Protein AF-A0A350VVU1-F1 (afdb_monomer_lite)

Secondary structure (DSSP, 8-state):
-------THHHHHHHHHHHHHHHHHHTTTSTTHHHHHHHHHHHHHHTTTTSS-HHHHHHHHHHHHHHHHHHHHHHGGGPPP-S-SSS-HHHHHHHHHHHHHHHHHHHHHHHHHHHHHHHHHHTT--GGGT--HHHHHHHHHHHHHHHHHHHH--STHHHHHHHHHHHHHHHHHHHHHHHHHHHHHS--

pLDDT: mean 85.32, std 12.02, range [35.28, 96.88]

Sequence (188 aa):
MTDKYLHPDKNLAVKYVIAAFLLYILDYLIPMLGLISIILLFIGIRAFQNDENNHFKTAYKSLKKMTAAYAVLRLSVFVPETGMFAISTSTVVGLIAMGISTIYFIYMTHYFTEGVLLDAKKAKVNFTKLGLNTPWIFLGAMSMIHYICVVTFSKKLIPSITVMVTFIFCLYYSVKLYQAITRVYNKQ

Structure (mmCIF, N/CA/C/O backbone):
data_AF-A0A350VVU1-F1
#
_entry.id   AF-A0A350VVU1-F1
#
loop_
_atom_site.group_PDB
_atom_site.id
_atom_site.type_symbol
_atom_site.label_atom_id
_atom_site.label_alt_id
_atom_site.label_comp_id
_atom_site.label_asym_id
_atom_site.label_entity_id
_atom_site.label_seq_id
_atom_site.pdbx_PDB_ins_code
_atom_site.Cartn_x
_atom_site.Cartn_y
_atom_site.Cartn_z
_atom_site.occupancy
_atom_site.B_iso_or_eq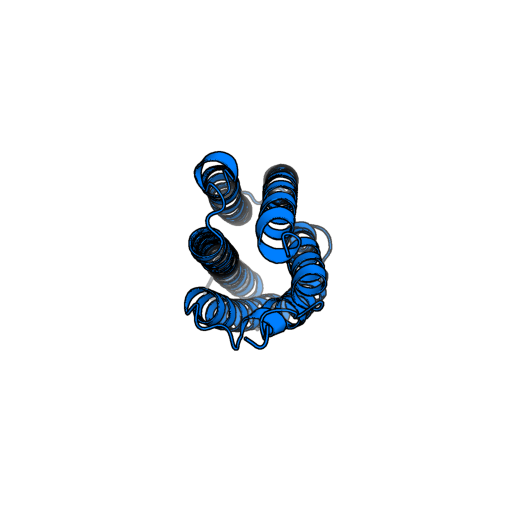uiv
_atom_site.auth_seq_id
_atom_site.auth_comp_id
_atom_site.auth_asym_id
_atom_site.auth_atom_id
_atom_site.pdbx_PDB_model_num
ATOM 1 N N . MET A 1 1 ? -32.635 -0.629 22.536 1.00 45.88 1 MET A N 1
ATOM 2 C CA . MET A 1 1 ? -31.604 -1.605 22.937 1.00 45.88 1 MET A CA 1
ATOM 3 C C . MET A 1 1 ? -31.719 -2.812 22.027 1.00 45.88 1 MET A C 1
ATOM 5 O O . MET A 1 1 ? -32.678 -3.549 22.162 1.00 45.88 1 MET A O 1
ATOM 9 N N . THR A 1 2 ? -30.785 -2.938 21.086 1.00 35.28 2 THR A N 1
ATOM 10 C CA . THR A 1 2 ? -30.350 -4.185 20.432 1.00 35.28 2 THR A CA 1
ATOM 11 C C . THR A 1 2 ? -29.039 -3.828 19.744 1.00 35.28 2 THR A C 1
ATOM 13 O O . THR A 1 2 ? -29.032 -3.113 18.740 1.00 35.28 2 THR A O 1
ATOM 16 N N . ASP A 1 3 ? -27.940 -4.242 20.362 1.00 40.47 3 ASP A N 1
ATOM 17 C CA . ASP A 1 3 ? -26.574 -4.107 19.875 1.00 40.47 3 ASP A CA 1
ATOM 18 C C . ASP A 1 3 ? -26.431 -4.716 18.478 1.00 40.47 3 ASP A C 1
ATOM 20 O O . ASP A 1 3 ? -26.502 -5.929 18.303 1.00 40.47 3 ASP A O 1
ATOM 24 N N . LYS A 1 4 ? -26.224 -3.870 17.463 1.00 39.03 4 LYS A N 1
ATOM 25 C CA . LYS A 1 4 ? -25.945 -4.304 16.082 1.00 39.03 4 LYS A CA 1
ATOM 26 C C . LYS A 1 4 ? -24.491 -4.064 15.663 1.00 39.03 4 LYS A C 1
ATOM 28 O O . LYS A 1 4 ? -24.177 -4.087 14.479 1.00 39.03 4 LYS A O 1
ATOM 33 N N . TYR A 1 5 ? -23.601 -3.833 16.630 1.00 45.00 5 TYR A N 1
ATOM 34 C CA . TYR A 1 5 ? -22.181 -3.551 16.386 1.00 45.00 5 TYR A CA 1
ATOM 35 C C . TYR A 1 5 ? -21.247 -4.740 16.658 1.00 45.00 5 TYR A C 1
ATOM 37 O O . TYR A 1 5 ? -20.040 -4.611 16.455 1.00 45.00 5 TYR A O 1
ATOM 45 N N . LEU A 1 6 ? -21.782 -5.915 17.015 1.00 43.38 6 LEU A N 1
ATOM 46 C CA . LEU A 1 6 ? -21.019 -7.162 16.986 1.00 43.38 6 LEU A CA 1
ATOM 47 C C . LEU A 1 6 ? -20.902 -7.670 15.542 1.00 43.38 6 LEU A C 1
ATOM 49 O O . LEU A 1 6 ? -21.706 -8.469 15.071 1.00 43.38 6 LEU A O 1
ATOM 53 N N . HIS A 1 7 ? -19.849 -7.253 14.846 1.00 50.88 7 HIS A N 1
ATOM 54 C CA . HIS A 1 7 ? -19.268 -8.095 13.807 1.00 50.88 7 HIS A CA 1
ATOM 55 C C . HIS A 1 7 ? -17.942 -8.648 14.342 1.00 50.88 7 HIS A C 1
ATOM 57 O O . HIS A 1 7 ? -16.922 -7.965 14.213 1.00 50.88 7 HIS A O 1
ATOM 63 N N . PRO A 1 8 ? -17.912 -9.877 14.908 1.00 50.75 8 PRO A N 1
ATOM 64 C CA . PRO A 1 8 ? -16.660 -10.585 15.228 1.00 50.75 8 PRO A CA 1
ATOM 65 C C . PRO A 1 8 ? -15.695 -10.670 14.025 1.00 50.75 8 PRO A C 1
ATOM 67 O O . PRO A 1 8 ? -14.490 -10.855 14.188 1.00 50.75 8 PRO A O 1
ATOM 70 N N . ASP A 1 9 ? -16.219 -10.433 12.822 1.00 67.12 9 ASP A N 1
ATOM 71 C CA . ASP A 1 9 ? -15.507 -10.332 11.554 1.00 67.12 9 ASP A CA 1
ATOM 72 C C . ASP A 1 9 ? -14.538 -9.132 11.465 1.00 67.12 9 ASP A C 1
ATOM 74 O O . ASP A 1 9 ? -13.499 -9.236 10.823 1.00 67.12 9 ASP A O 1
ATOM 78 N N . LYS A 1 10 ? -14.790 -7.996 12.144 1.00 76.50 10 LYS A N 1
ATOM 79 C CA . LYS A 1 10 ? -13.951 -6.782 11.997 1.00 76.50 10 LYS A CA 1
ATOM 80 C C . LYS A 1 10 ? -12.523 -6.962 12.533 1.00 76.50 10 LYS A C 1
ATOM 82 O O . LYS A 1 10 ? -11.579 -6.431 11.953 1.00 76.50 10 LYS A O 1
ATOM 87 N N . ASN A 1 11 ? -12.330 -7.722 13.613 1.00 78.69 11 ASN A N 1
ATOM 88 C CA . ASN A 1 11 ? -10.990 -7.997 14.151 1.00 78.69 11 ASN A CA 1
ATOM 89 C C . ASN A 1 11 ? -10.195 -8.917 13.205 1.00 78.69 11 ASN A C 1
ATOM 91 O O . ASN A 1 11 ? -9.039 -8.639 12.881 1.00 78.69 11 ASN A O 1
ATOM 95 N N . LEU A 1 12 ? -10.830 -9.977 12.696 1.00 83.12 12 LEU A N 1
ATOM 96 C CA . LEU A 1 12 ? -10.219 -10.872 11.711 1.00 83.12 12 LEU A CA 1
ATOM 97 C C . LEU A 1 12 ? -9.909 -10.139 10.396 1.00 83.12 12 LEU A C 1
ATOM 99 O O . LEU A 1 12 ? -8.796 -10.231 9.881 1.00 83.12 12 LEU A O 1
ATOM 103 N N . ALA A 1 13 ? -10.850 -9.330 9.917 1.00 85.62 13 ALA A N 1
ATOM 104 C CA . ALA A 1 13 ? -10.700 -8.475 8.750 1.00 85.62 13 ALA A CA 1
ATOM 105 C C . ALA A 1 13 ? -9.472 -7.562 8.837 1.00 85.62 13 ALA A C 1
ATOM 107 O O . ALA A 1 13 ? -8.726 -7.410 7.872 1.00 85.62 13 ALA A O 1
ATOM 108 N N . VAL A 1 14 ? -9.204 -7.000 10.012 1.00 85.50 14 VAL A N 1
ATOM 109 C CA . VAL A 1 14 ? -8.031 -6.149 10.231 1.00 85.50 14 VAL A CA 1
ATOM 110 C C . VAL A 1 14 ? -6.737 -6.938 10.183 1.00 85.50 14 VAL A C 1
ATOM 112 O O . VAL A 1 14 ? -5.751 -6.443 9.641 1.00 85.50 14 VAL A O 1
ATOM 115 N N . LYS A 1 15 ? -6.719 -8.163 10.714 1.00 89.06 15 LYS A N 1
ATOM 116 C CA . LYS A 1 15 ? -5.548 -9.038 10.584 1.00 89.06 15 LYS A CA 1
ATOM 117 C C . LYS A 1 15 ? -5.241 -9.308 9.112 1.00 89.06 15 LYS A C 1
ATOM 119 O O . LYS A 1 15 ? -4.072 -9.265 8.739 1.00 89.06 15 LYS A O 1
ATOM 124 N N . TYR A 1 16 ? -6.265 -9.490 8.273 1.00 91.38 16 TYR A N 1
ATOM 125 C CA . TYR A 1 16 ? -6.078 -9.593 6.823 1.00 91.38 16 TYR A CA 1
ATOM 126 C C . TYR A 1 16 ? -5.523 -8.306 6.212 1.00 91.38 16 TYR A C 1
ATOM 128 O O . TYR A 1 16 ? -4.568 -8.382 5.446 1.00 91.38 16 TYR A O 1
ATOM 136 N N . VAL A 1 17 ? -6.043 -7.132 6.589 1.00 90.81 17 VAL A N 1
ATOM 137 C CA . VAL A 1 17 ? -5.516 -5.841 6.108 1.00 90.81 17 VAL A CA 1
ATOM 138 C C . VAL A 1 17 ? -4.045 -5.651 6.499 1.00 90.81 17 VAL A C 1
ATOM 140 O O . VAL A 1 17 ? -3.227 -5.288 5.658 1.00 90.81 17 VAL A O 1
ATOM 143 N N . ILE A 1 18 ? -3.684 -5.951 7.749 1.00 91.44 18 ILE A N 1
ATOM 144 C CA . ILE A 1 18 ? -2.304 -5.856 8.243 1.00 91.44 18 ILE A CA 1
ATOM 145 C C . ILE A 1 18 ? -1.382 -6.816 7.493 1.00 91.44 18 ILE A C 1
ATOM 147 O O . ILE A 1 18 ? -0.340 -6.398 6.987 1.00 91.44 18 ILE A O 1
ATOM 151 N N . ALA A 1 19 ? -1.765 -8.093 7.399 1.00 93.25 19 ALA A N 1
ATOM 152 C CA . ALA A 1 19 ? -0.990 -9.086 6.663 1.00 93.25 19 ALA A CA 1
ATOM 153 C C . ALA A 1 19 ? -0.787 -8.639 5.212 1.00 93.25 19 ALA A C 1
ATOM 155 O O . ALA A 1 19 ? 0.312 -8.730 4.671 1.00 93.25 19 ALA A O 1
ATOM 156 N N . ALA A 1 20 ? -1.826 -8.076 4.603 1.00 93.94 20 ALA A N 1
ATOM 157 C CA . ALA A 1 20 ? -1.760 -7.604 3.242 1.00 93.94 20 ALA A CA 1
ATOM 158 C C . ALA A 1 20 ? -0.834 -6.400 3.047 1.00 93.94 20 ALA A C 1
ATOM 160 O O . ALA A 1 20 ? -0.114 -6.364 2.051 1.00 93.94 20 ALA A O 1
ATOM 161 N N . PHE A 1 21 ? -0.789 -5.437 3.971 1.00 93.25 21 PHE A N 1
ATOM 162 C CA . PHE A 1 21 ? 0.171 -4.331 3.882 1.00 93.25 21 PHE A CA 1
ATOM 163 C C . PHE A 1 21 ? 1.612 -4.837 3.881 1.00 93.25 21 PHE A C 1
ATOM 165 O O . PHE A 1 21 ? 2.410 -4.417 3.045 1.00 93.25 21 PHE A O 1
ATOM 172 N N . LEU A 1 22 ? 1.923 -5.800 4.750 1.00 93.25 22 LEU A N 1
ATOM 173 C CA . LEU A 1 22 ? 3.248 -6.415 4.800 1.00 93.25 22 LEU A CA 1
ATOM 174 C C . LEU A 1 22 ? 3.574 -7.157 3.501 1.00 93.25 22 LEU A C 1
ATOM 176 O O . LEU A 1 22 ? 4.648 -6.960 2.936 1.00 93.25 22 LEU A O 1
ATOM 180 N N . LEU A 1 23 ? 2.633 -7.957 2.997 1.00 94.56 23 LEU A N 1
ATOM 181 C CA . LEU A 1 23 ? 2.800 -8.693 1.743 1.00 94.56 23 LEU A CA 1
ATOM 182 C C . LEU A 1 23 ? 2.955 -7.769 0.531 1.00 94.56 23 LEU A C 1
ATOM 184 O O . LEU A 1 23 ? 3.714 -8.096 -0.374 1.00 94.56 23 LEU A O 1
ATOM 188 N N . TYR A 1 24 ? 2.292 -6.607 0.523 1.00 92.81 24 TYR A N 1
ATOM 189 C CA . TYR A 1 24 ? 2.444 -5.625 -0.551 1.00 92.81 24 TYR A CA 1
ATOM 190 C C . TYR A 1 24 ? 3.870 -5.071 -0.605 1.00 92.81 24 TYR A C 1
ATOM 192 O O . TYR A 1 24 ? 4.459 -5.003 -1.675 1.00 92.81 24 TYR A O 1
ATOM 200 N N . ILE A 1 25 ? 4.457 -4.720 0.544 1.00 90.69 25 ILE A N 1
ATOM 201 C CA . ILE A 1 25 ? 5.844 -4.234 0.583 1.00 90.69 25 ILE A CA 1
ATOM 202 C C . ILE A 1 25 ? 6.834 -5.347 0.216 1.00 90.69 25 ILE A C 1
ATOM 204 O O . ILE A 1 25 ? 7.821 -5.096 -0.473 1.00 90.69 25 ILE A O 1
ATOM 208 N N . LEU A 1 26 ? 6.570 -6.587 0.637 1.00 90.75 26 LEU A N 1
ATOM 209 C CA . LEU A 1 26 ? 7.409 -7.734 0.281 1.00 90.75 26 LEU A CA 1
ATOM 210 C C . LEU A 1 26 ? 7.310 -8.126 -1.199 1.00 90.75 26 LEU A C 1
ATOM 212 O O . LEU A 1 26 ? 8.219 -8.786 -1.698 1.00 90.75 26 LEU A O 1
ATOM 216 N N . ASP A 1 27 ? 6.272 -7.693 -1.918 1.00 90.62 27 ASP A N 1
ATOM 217 C CA . ASP A 1 27 ? 6.136 -7.919 -3.361 1.00 90.62 27 ASP A CA 1
ATOM 218 C C . ASP A 1 27 ? 7.275 -7.291 -4.179 1.00 90.62 27 ASP A C 1
ATOM 220 O O . ASP A 1 27 ? 7.602 -7.783 -5.261 1.00 90.62 27 ASP A O 1
ATOM 224 N N . TYR A 1 28 ? 7.932 -6.256 -3.639 1.00 85.19 28 TYR A N 1
ATOM 225 C CA . TYR A 1 28 ? 9.149 -5.688 -4.223 1.00 85.19 28 TYR A CA 1
ATOM 226 C C . TYR A 1 28 ? 10.338 -6.665 -4.211 1.00 85.19 28 TYR A C 1
ATOM 228 O O . TYR A 1 28 ? 11.266 -6.502 -5.001 1.00 85.19 28 TYR A O 1
ATOM 236 N N . LEU A 1 29 ? 10.326 -7.672 -3.329 1.00 83.94 29 LEU A N 1
ATOM 237 C CA . LEU A 1 29 ? 11.362 -8.708 -3.231 1.00 83.94 29 LEU A CA 1
ATOM 238 C C . LEU A 1 29 ? 10.911 -10.030 -3.852 1.00 83.94 29 LEU A C 1
ATOM 240 O O . LEU A 1 29 ? 11.687 -10.681 -4.548 1.00 83.94 29 LEU A O 1
ATOM 244 N N . ILE A 1 30 ? 9.669 -10.433 -3.577 1.00 87.56 30 ILE A N 1
ATOM 245 C CA . ILE A 1 30 ? 9.100 -11.715 -3.988 1.00 87.56 30 ILE A CA 1
ATOM 246 C C . ILE A 1 30 ? 7.862 -11.421 -4.842 1.00 87.56 30 ILE A C 1
ATOM 248 O O . ILE A 1 30 ? 6.789 -11.148 -4.296 1.00 87.56 30 ILE A O 1
ATOM 252 N N . PRO A 1 31 ? 7.990 -11.469 -6.180 1.00 80.06 31 PRO A N 1
ATOM 253 C CA . PRO A 1 31 ? 6.869 -11.242 -7.080 1.00 80.06 31 PRO A CA 1
ATOM 254 C C . PRO A 1 31 ? 5.682 -12.159 -6.762 1.00 80.06 31 PRO A C 1
ATOM 256 O O . PRO A 1 31 ? 5.877 -13.312 -6.391 1.00 80.06 31 PRO A O 1
ATOM 259 N N . MET A 1 32 ? 4.461 -11.658 -6.976 1.00 84.12 32 MET A N 1
ATOM 260 C CA . MET A 1 32 ? 3.162 -12.316 -6.723 1.00 84.12 32 MET A CA 1
ATOM 261 C C . MET A 1 32 ? 2.632 -12.201 -5.288 1.00 84.12 32 MET A C 1
ATOM 263 O O . MET A 1 32 ? 1.432 -12.406 -5.084 1.00 84.12 32 MET A O 1
ATOM 267 N N . LEU A 1 33 ? 3.442 -11.782 -4.307 1.00 91.38 33 LEU A N 1
ATOM 268 C CA . LEU A 1 33 ? 2.919 -11.472 -2.967 1.00 91.38 33 LEU A CA 1
ATOM 269 C C . LEU A 1 33 ? 1.920 -10.307 -2.988 1.00 91.38 33 LEU A C 1
ATOM 271 O O . LEU A 1 33 ? 0.999 -10.265 -2.173 1.00 91.38 33 LEU A O 1
ATOM 275 N N . GLY A 1 34 ? 2.035 -9.404 -3.959 1.00 89.81 34 GLY A N 1
ATOM 276 C CA . GLY A 1 34 ? 1.116 -8.289 -4.164 1.00 89.81 34 GLY A CA 1
ATOM 277 C C . GLY A 1 34 ? -0.275 -8.742 -4.613 1.00 89.81 34 GLY A C 1
ATOM 278 O O . GLY A 1 34 ? -1.267 -8.150 -4.200 1.00 89.81 34 GLY A O 1
ATOM 279 N N . LEU A 1 35 ? -0.380 -9.845 -5.363 1.00 92.44 35 LEU A N 1
ATOM 280 C CA . LEU A 1 35 ? -1.668 -10.466 -5.699 1.00 92.44 35 LEU A CA 1
ATOM 281 C C . LEU A 1 35 ? -2.357 -11.010 -4.442 1.00 92.44 35 LEU A C 1
ATOM 283 O O . LEU A 1 35 ? -3.532 -10.727 -4.209 1.00 92.44 35 LEU A O 1
ATOM 287 N N . ILE A 1 36 ? -1.608 -11.729 -3.600 1.00 94.38 36 ILE A N 1
ATOM 288 C CA . ILE A 1 36 ? -2.107 -12.240 -2.314 1.00 94.38 36 ILE A CA 1
ATOM 289 C C . ILE A 1 36 ? -2.520 -11.073 -1.410 1.00 94.38 36 ILE A C 1
ATOM 291 O O . ILE A 1 36 ? -3.598 -11.099 -0.818 1.00 94.38 36 ILE A O 1
ATOM 295 N N . SER A 1 37 ? -1.699 -10.022 -1.351 1.00 94.94 37 SER A N 1
ATOM 296 C CA . SER A 1 37 ? -2.009 -8.788 -0.632 1.00 94.94 37 SER A CA 1
ATOM 297 C C . SER A 1 37 ? -3.340 -8.188 -1.087 1.00 94.94 37 SER A C 1
ATOM 299 O O . SER A 1 37 ? -4.227 -7.980 -0.267 1.00 94.94 37 SER A O 1
ATOM 301 N N . ILE A 1 38 ? -3.530 -7.976 -2.391 1.00 95.31 38 ILE A N 1
ATOM 302 C CA . ILE A 1 38 ? -4.764 -7.401 -2.937 1.00 95.31 38 ILE A CA 1
ATOM 303 C C . ILE A 1 38 ? -5.991 -8.231 -2.538 1.00 95.31 38 ILE A C 1
ATOM 305 O O . ILE A 1 38 ? -6.989 -7.663 -2.090 1.00 95.31 38 ILE A O 1
ATOM 309 N N . ILE A 1 39 ? -5.915 -9.562 -2.642 1.00 94.19 39 ILE A N 1
ATOM 310 C CA . ILE A 1 39 ? -7.004 -10.466 -2.240 1.00 94.19 39 ILE A CA 1
ATOM 311 C C . ILE A 1 39 ? -7.332 -10.285 -0.754 1.00 94.19 39 ILE A C 1
ATOM 313 O O . ILE A 1 39 ? -8.494 -10.096 -0.390 1.00 94.19 39 ILE A O 1
ATOM 317 N N . LEU A 1 40 ? -6.315 -10.283 0.107 1.00 94.44 40 LEU A N 1
ATOM 318 C CA . LEU A 1 40 ? -6.491 -10.093 1.545 1.00 94.44 40 LEU A CA 1
ATOM 319 C C . LEU A 1 40 ? -7.043 -8.701 1.890 1.00 94.44 40 LEU A C 1
ATOM 321 O O . LEU A 1 40 ? -7.888 -8.595 2.778 1.00 94.44 40 LEU A O 1
ATOM 325 N N . LEU A 1 41 ? -6.644 -7.645 1.170 1.00 94.50 41 LEU A N 1
ATOM 326 C CA . LEU A 1 41 ? -7.215 -6.304 1.340 1.00 94.50 41 LEU A CA 1
ATOM 327 C C . LEU A 1 41 ? -8.696 -6.279 0.969 1.00 94.50 41 LEU A C 1
ATOM 329 O O . LEU A 1 41 ? -9.471 -5.639 1.676 1.00 94.50 41 LEU A O 1
ATOM 333 N N . PHE A 1 42 ? -9.104 -6.980 -0.094 1.00 93.38 42 PHE A N 1
ATOM 334 C CA . PHE A 1 42 ? -10.514 -7.080 -0.474 1.00 93.38 42 PHE A CA 1
ATOM 335 C C . PHE A 1 42 ? -11.339 -7.808 0.585 1.00 93.38 42 PHE A C 1
ATOM 337 O O . PHE A 1 42 ? -12.418 -7.335 0.938 1.00 93.38 42 PHE A O 1
ATOM 344 N N . ILE A 1 43 ? -10.826 -8.918 1.120 1.00 91.19 43 ILE A N 1
ATOM 345 C CA . ILE A 1 43 ? -11.486 -9.660 2.202 1.00 91.19 43 ILE A CA 1
ATOM 346 C C . ILE A 1 43 ? -11.597 -8.775 3.449 1.00 91.19 43 ILE A C 1
ATOM 348 O O . ILE A 1 43 ? -12.681 -8.628 4.009 1.00 91.19 43 ILE A O 1
ATOM 352 N N . GLY A 1 44 ? -10.500 -8.131 3.848 1.00 89.56 44 GLY A N 1
ATOM 353 C CA . GLY A 1 44 ? -10.454 -7.307 5.050 1.00 89.56 44 GLY A CA 1
ATOM 354 C C . GLY A 1 44 ? -11.334 -6.059 4.969 1.00 89.56 44 GLY A C 1
ATOM 355 O O . GLY A 1 44 ? -12.104 -5.768 5.879 1.00 89.56 44 GLY A O 1
ATOM 356 N N . ILE A 1 45 ? -11.301 -5.315 3.864 1.00 88.56 45 ILE A N 1
ATOM 357 C CA . ILE A 1 45 ? -12.088 -4.079 3.763 1.00 88.56 45 ILE A CA 1
ATOM 358 C C . ILE A 1 45 ? -13.595 -4.333 3.625 1.00 88.56 45 ILE A C 1
ATOM 360 O O . ILE A 1 45 ? -14.399 -3.465 3.964 1.00 88.56 45 ILE A O 1
ATOM 364 N N . ARG A 1 46 ? -13.997 -5.525 3.164 1.00 85.25 46 ARG A N 1
ATOM 365 C CA . ARG A 1 46 ? -15.408 -5.899 2.996 1.00 85.25 46 ARG A CA 1
ATOM 366 C C . ARG A 1 46 ? -16.188 -5.819 4.308 1.00 85.25 46 ARG A C 1
ATOM 368 O O . ARG A 1 46 ? -17.332 -5.370 4.295 1.00 85.25 46 ARG A O 1
ATOM 375 N N . ALA A 1 47 ? -15.552 -6.144 5.435 1.00 84.00 47 ALA A N 1
ATOM 376 C CA . ALA A 1 47 ? -16.146 -6.021 6.770 1.00 84.00 47 ALA A CA 1
ATOM 377 C C . ALA A 1 47 ? -16.485 -4.566 7.168 1.00 84.00 47 ALA A C 1
ATOM 379 O O . ALA A 1 47 ? -17.239 -4.338 8.113 1.00 84.00 47 ALA A O 1
ATOM 380 N N . PHE A 1 48 ? -15.952 -3.578 6.441 1.00 82.00 48 PHE A N 1
ATOM 381 C CA . PHE A 1 48 ? -16.163 -2.145 6.664 1.00 82.00 48 PHE A CA 1
ATOM 382 C C . PHE A 1 48 ? -16.982 -1.474 5.548 1.00 82.00 48 PHE A C 1
ATOM 384 O O . PHE A 1 48 ? -17.275 -0.283 5.616 1.00 82.00 48 PHE A O 1
ATOM 391 N N . GLN A 1 49 ? -17.366 -2.209 4.500 1.00 68.69 49 GLN A N 1
ATOM 392 C CA . GLN A 1 49 ? -17.988 -1.633 3.303 1.00 68.69 49 GLN A CA 1
ATOM 393 C C . GLN A 1 49 ? -19.395 -1.068 3.562 1.00 68.69 49 GLN A C 1
ATOM 395 O O . GLN A 1 49 ? -19.795 -0.086 2.931 1.00 68.69 49 GLN A O 1
ATOM 400 N N . ASN A 1 50 ? -20.119 -1.673 4.505 1.00 69.81 50 ASN A N 1
ATOM 401 C CA . ASN A 1 50 ? -21.464 -1.260 4.912 1.00 69.81 50 ASN A CA 1
ATOM 402 C C . ASN A 1 50 ? -21.455 -0.269 6.083 1.00 69.81 50 ASN A C 1
ATOM 404 O O . ASN A 1 50 ? -22.514 0.054 6.614 1.00 69.81 50 ASN A O 1
ATOM 408 N N . ASP A 1 51 ? -20.276 0.202 6.495 1.00 71.25 51 ASP A N 1
ATOM 409 C CA . ASP A 1 51 ? -20.168 1.197 7.551 1.00 71.25 51 ASP A CA 1
ATOM 410 C C . ASP A 1 51 ? -20.699 2.564 7.070 1.00 71.25 51 ASP A C 1
ATOM 412 O O . ASP A 1 51 ? -20.611 2.927 5.88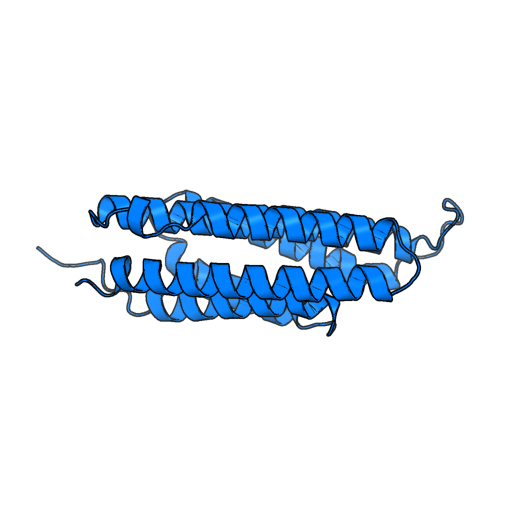6 1.00 71.25 51 ASP A O 1
ATOM 416 N N . GLU A 1 52 ? -21.246 3.350 7.996 1.00 73.38 52 GLU A N 1
ATOM 417 C CA . GLU A 1 52 ? -21.616 4.748 7.742 1.00 73.38 52 GLU A CA 1
ATOM 418 C C . GLU A 1 52 ? -20.380 5.596 7.426 1.00 73.38 52 GLU A C 1
ATOM 420 O O . GLU A 1 52 ? -20.463 6.644 6.781 1.00 73.38 52 GLU A O 1
ATOM 425 N N . ASN A 1 53 ? -19.212 5.137 7.873 1.00 83.06 53 ASN A N 1
ATOM 426 C CA . ASN A 1 53 ? -17.950 5.799 7.638 1.00 83.06 53 ASN A CA 1
ATOM 427 C C . ASN A 1 53 ? -17.521 5.725 6.160 1.00 83.06 53 ASN A C 1
ATOM 429 O O . ASN A 1 53 ? -16.981 4.732 5.665 1.00 83.06 53 ASN A O 1
ATOM 433 N N . ASN A 1 54 ? -17.708 6.839 5.449 1.00 88.06 54 ASN A N 1
ATOM 434 C CA . ASN A 1 54 ? -17.367 6.958 4.032 1.00 88.06 54 ASN A CA 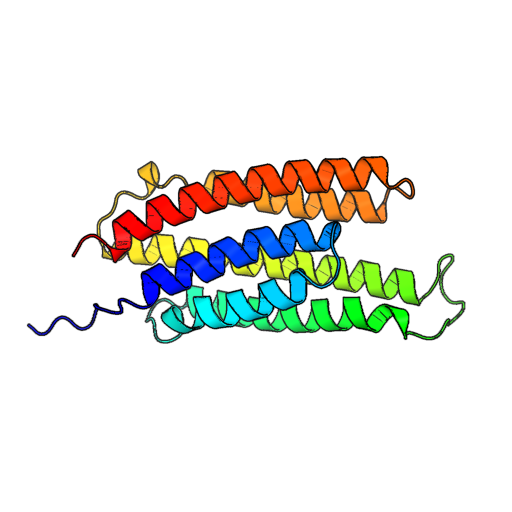1
ATOM 435 C C . ASN A 1 54 ? -15.866 6.784 3.729 1.00 88.06 54 ASN A C 1
ATOM 437 O O . ASN A 1 54 ? -15.522 6.520 2.576 1.00 88.06 54 ASN A O 1
ATOM 441 N N . HIS A 1 55 ? -14.973 6.867 4.722 1.00 91.38 55 HIS A N 1
ATOM 442 C CA . HIS A 1 55 ? -13.538 6.671 4.503 1.00 91.38 55 HIS A CA 1
ATOM 443 C C . HIS A 1 55 ? -13.219 5.233 4.090 1.00 91.38 55 HIS A C 1
ATOM 445 O O . HIS A 1 55 ? -12.439 5.035 3.161 1.00 91.38 55 HIS A O 1
ATOM 451 N N . PHE A 1 56 ? -13.900 4.226 4.648 1.00 90.56 56 PHE A N 1
ATOM 452 C CA . PHE A 1 56 ? -13.718 2.837 4.210 1.00 90.56 56 PHE A CA 1
ATOM 453 C C . PHE A 1 56 ? -14.205 2.609 2.775 1.00 90.56 56 PHE A C 1
ATOM 455 O O . PHE A 1 56 ? -13.567 1.892 2.003 1.00 90.56 56 PHE A O 1
ATOM 462 N N . LYS A 1 57 ? -15.278 3.292 2.358 1.00 91.00 57 LYS A N 1
ATOM 463 C CA . LYS A 1 57 ? -15.742 3.266 0.960 1.00 91.00 57 LYS A CA 1
ATOM 464 C C . LYS A 1 57 ? -14.714 3.898 0.022 1.00 91.00 57 LYS A C 1
ATOM 466 O O . LYS A 1 57 ? -14.494 3.395 -1.081 1.00 91.00 57 LYS A O 1
ATOM 471 N N . THR A 1 58 ? -14.064 4.979 0.446 1.00 93.12 58 THR A N 1
ATOM 472 C CA . THR A 1 58 ? -12.984 5.611 -0.323 1.00 93.12 58 THR A CA 1
ATOM 473 C C . THR A 1 58 ? -11.738 4.726 -0.373 1.00 93.12 58 THR A C 1
ATOM 475 O O . THR A 1 58 ? -11.189 4.535 -1.456 1.00 93.12 58 THR A O 1
ATOM 478 N N . ALA A 1 59 ? -11.354 4.086 0.735 1.00 93.31 59 ALA A N 1
ATOM 479 C CA . ALA A 1 59 ? -10.277 3.097 0.763 1.00 93.31 59 ALA A CA 1
ATOM 480 C C . ALA A 1 59 ? -10.554 1.925 -0.199 1.00 93.31 59 ALA A C 1
ATOM 482 O O . ALA A 1 59 ? -9.669 1.531 -0.957 1.00 93.31 59 ALA A O 1
ATOM 483 N N . TYR A 1 60 ? -11.799 1.439 -0.273 1.00 93.38 60 TYR A N 1
ATOM 484 C CA . TYR A 1 60 ? -12.204 0.405 -1.232 1.00 93.38 60 TYR A CA 1
ATOM 485 C C . TYR A 1 60 ? -12.097 0.876 -2.689 1.00 93.38 60 TYR A C 1
ATOM 487 O O . TYR A 1 60 ? -11.622 0.146 -3.561 1.00 93.38 60 TYR A O 1
ATOM 495 N N . LYS A 1 61 ? -12.502 2.120 -2.981 1.00 94.38 61 LYS A N 1
ATOM 496 C CA . LYS A 1 61 ? -12.316 2.712 -4.316 1.00 94.38 61 LYS A CA 1
ATOM 497 C C . LYS A 1 61 ? -10.833 2.789 -4.687 1.00 94.38 61 LYS A C 1
ATOM 499 O O . LYS A 1 61 ? -10.492 2.438 -5.815 1.00 94.38 61 LYS A O 1
ATOM 504 N N . SER A 1 62 ? -9.970 3.197 -3.757 1.00 95.56 62 SER A N 1
ATOM 505 C CA . SER A 1 62 ? -8.516 3.219 -3.956 1.00 95.56 62 SER A CA 1
ATOM 506 C C . SER A 1 62 ? -7.951 1.819 -4.189 1.00 95.56 62 SER A C 1
ATOM 508 O O . SER A 1 62 ? -7.185 1.640 -5.129 1.00 95.56 62 SER A O 1
ATOM 510 N N . LEU A 1 63 ? -8.401 0.809 -3.436 1.00 96.06 63 LEU A N 1
ATOM 511 C CA . LEU A 1 63 ? -7.998 -0.589 -3.623 1.00 96.06 63 LEU A CA 1
ATOM 512 C C . LEU A 1 63 ? -8.310 -1.108 -5.038 1.00 96.06 63 LEU A C 1
ATOM 514 O O . LEU A 1 63 ? -7.469 -1.757 -5.657 1.00 96.06 63 LEU A O 1
ATOM 518 N N . LYS A 1 64 ? -9.480 -0.779 -5.601 1.00 96.25 64 LYS A N 1
ATOM 519 C CA . LYS A 1 64 ? -9.813 -1.152 -6.990 1.00 96.25 64 LYS A CA 1
ATOM 520 C C . LYS A 1 64 ? -8.858 -0.525 -8.006 1.00 96.25 64 LYS A C 1
ATOM 522 O O . LYS A 1 64 ? -8.421 -1.195 -8.936 1.00 96.25 64 LYS A O 1
ATOM 527 N N . LYS A 1 65 ? -8.520 0.753 -7.821 1.00 96.75 65 LYS A N 1
ATOM 528 C CA . LYS A 1 65 ? -7.588 1.465 -8.705 1.00 96.75 65 LYS A CA 1
ATOM 529 C C . LYS A 1 65 ? -6.158 0.935 -8.566 1.00 96.75 65 LYS A C 1
ATOM 531 O O . LYS A 1 65 ? -5.492 0.735 -9.576 1.00 96.75 65 LYS A O 1
ATOM 536 N N . MET A 1 66 ? -5.735 0.626 -7.340 1.00 96.25 66 MET A N 1
ATOM 537 C CA . MET A 1 66 ? -4.476 -0.069 -7.058 1.00 96.25 66 MET A CA 1
ATOM 538 C C . MET A 1 66 ? -4.422 -1.422 -7.770 1.00 96.25 66 MET A C 1
ATOM 540 O O . MET A 1 66 ? -3.435 -1.727 -8.421 1.00 96.25 66 MET A O 1
ATOM 544 N N . THR A 1 67 ? -5.507 -2.202 -7.715 1.00 96.56 67 THR A N 1
ATOM 545 C CA . THR A 1 67 ? -5.603 -3.516 -8.372 1.00 96.56 67 THR A CA 1
ATOM 546 C C . THR A 1 67 ? -5.437 -3.406 -9.885 1.00 96.56 67 THR A C 1
ATOM 548 O O . THR A 1 67 ? -4.693 -4.181 -10.478 1.00 96.56 67 THR A O 1
ATOM 551 N N . ALA A 1 68 ? -6.088 -2.421 -10.511 1.00 96.88 68 ALA A N 1
ATOM 552 C CA . ALA A 1 68 ? -5.938 -2.174 -11.941 1.00 96.88 68 ALA A CA 1
ATOM 553 C C . ALA A 1 68 ? -4.491 -1.798 -12.302 1.00 96.88 68 ALA A C 1
ATOM 555 O O . ALA A 1 68 ? -3.918 -2.378 -13.220 1.00 96.88 68 ALA A O 1
ATOM 556 N N . ALA A 1 69 ? -3.875 -0.883 -11.548 1.00 96.44 69 ALA A N 1
ATOM 557 C CA . ALA A 1 69 ? -2.483 -0.491 -11.761 1.00 96.44 69 ALA A CA 1
ATOM 558 C C . ALA A 1 69 ? -1.514 -1.668 -11.567 1.00 96.44 69 ALA A C 1
ATOM 560 O O . ALA A 1 69 ? -0.617 -1.874 -12.379 1.00 96.44 69 ALA A O 1
ATOM 561 N N . TYR A 1 70 ? -1.738 -2.488 -10.541 1.00 95.44 70 TYR A N 1
ATOM 562 C CA . TYR A 1 70 ? -0.957 -3.692 -10.285 1.00 95.44 70 TYR A CA 1
ATOM 563 C C . TYR A 1 70 ? -1.090 -4.725 -11.411 1.00 95.44 70 TYR A C 1
ATOM 565 O O . TYR A 1 70 ? -0.101 -5.325 -11.825 1.00 95.44 70 TYR A O 1
ATOM 573 N N . ALA A 1 71 ? -2.295 -4.917 -11.951 1.00 95.50 71 ALA A N 1
ATOM 574 C CA . ALA A 1 71 ? -2.501 -5.793 -13.099 1.00 95.50 71 ALA A CA 1
ATOM 575 C C . ALA A 1 71 ? -1.715 -5.296 -14.323 1.00 95.50 71 ALA A C 1
ATOM 577 O O . ALA A 1 71 ? -1.023 -6.086 -14.959 1.00 95.50 71 ALA A O 1
ATOM 578 N N . VAL A 1 72 ? -1.743 -3.988 -14.604 1.00 96.06 72 VAL A N 1
ATOM 579 C CA . VAL A 1 72 ? -0.936 -3.387 -15.681 1.00 96.06 72 VAL A CA 1
ATOM 580 C C . VAL A 1 72 ? 0.559 -3.590 -15.431 1.00 96.06 72 VAL A C 1
ATOM 582 O O . VAL A 1 72 ? 1.271 -3.969 -16.354 1.00 96.06 72 VAL A O 1
ATOM 585 N N . LEU A 1 73 ? 1.033 -3.418 -14.193 1.00 94.31 73 LEU A N 1
ATOM 586 C CA . LEU A 1 73 ? 2.424 -3.693 -13.815 1.00 94.31 73 LEU A CA 1
ATOM 587 C C . LEU A 1 73 ? 2.816 -5.142 -14.134 1.00 94.31 73 LEU A C 1
ATOM 589 O O . LEU A 1 73 ? 3.885 -5.385 -14.681 1.00 94.31 73 LEU A O 1
ATOM 593 N N . ARG A 1 74 ? 1.958 -6.116 -13.815 1.00 92.88 74 ARG A N 1
ATOM 594 C CA . ARG A 1 74 ? 2.242 -7.534 -14.083 1.00 92.88 74 ARG A CA 1
ATOM 595 C C . ARG 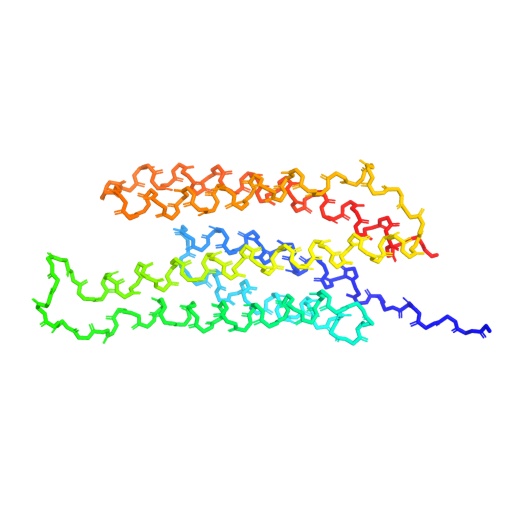A 1 74 ? 2.160 -7.893 -15.560 1.00 92.88 74 ARG A C 1
ATOM 597 O O . ARG A 1 74 ? 2.926 -8.735 -16.015 1.00 92.88 74 ARG A O 1
ATOM 604 N N . LEU A 1 75 ? 1.278 -7.239 -16.305 1.00 94.56 75 LEU A N 1
ATOM 605 C CA . LEU A 1 75 ? 1.124 -7.450 -17.741 1.00 94.56 75 LEU A CA 1
ATOM 606 C C . LEU A 1 75 ? 2.119 -6.639 -18.582 1.00 94.56 75 LEU A C 1
ATOM 608 O O . LEU A 1 75 ? 2.211 -6.873 -19.785 1.00 94.56 75 LEU A O 1
ATOM 612 N N . SER A 1 76 ? 2.896 -5.729 -17.979 1.00 94.06 76 SER A N 1
ATOM 613 C CA . SER A 1 76 ? 3.823 -4.860 -18.715 1.00 94.06 76 SER A CA 1
ATOM 614 C C . SER A 1 76 ? 4.902 -5.639 -19.470 1.00 94.06 76 SER A C 1
ATOM 616 O O . SER A 1 76 ? 5.407 -5.166 -20.483 1.00 94.06 76 SER A O 1
ATOM 618 N N . VAL A 1 77 ? 5.218 -6.856 -19.019 1.00 92.06 77 VAL A N 1
ATOM 619 C CA . VAL A 1 77 ? 6.169 -7.767 -19.676 1.00 92.06 77 VAL A CA 1
ATOM 620 C C . VAL A 1 77 ? 5.711 -8.223 -21.064 1.00 92.06 77 VAL A C 1
ATOM 622 O O . VAL A 1 77 ? 6.541 -8.635 -21.865 1.00 92.06 77 VAL A O 1
ATOM 625 N N . PHE A 1 78 ? 4.410 -8.141 -21.358 1.00 93.69 78 PHE A N 1
ATOM 626 C CA . PHE A 1 78 ? 3.834 -8.496 -22.658 1.00 93.69 78 PHE A CA 1
ATOM 627 C C . PHE A 1 78 ? 3.679 -7.291 -23.593 1.00 93.69 78 PHE A C 1
ATOM 629 O O . PHE A 1 78 ? 3.176 -7.439 -24.706 1.00 93.69 78 PHE A O 1
ATOM 636 N N . VAL A 1 79 ? 4.065 -6.090 -23.150 1.00 93.38 79 VAL A N 1
ATOM 637 C CA . VAL A 1 79 ? 3.967 -4.883 -23.974 1.00 93.38 79 VAL A CA 1
ATOM 638 C C . VAL A 1 79 ? 5.016 -4.956 -25.086 1.00 93.38 79 VAL A C 1
ATOM 640 O O . VAL A 1 79 ? 6.201 -5.102 -24.777 1.00 93.38 79 VAL A O 1
ATOM 643 N N . PRO A 1 80 ? 4.612 -4.846 -26.366 1.00 92.44 80 PRO A N 1
ATOM 644 C CA . PRO A 1 80 ? 5.545 -4.905 -27.479 1.00 92.44 80 PRO A CA 1
ATOM 645 C C . PRO A 1 80 ? 6.471 -3.690 -27.484 1.00 92.44 80 PRO A C 1
ATOM 647 O O . PRO A 1 80 ? 6.108 -2.592 -27.055 1.00 92.44 80 PRO A O 1
ATOM 650 N N . GLU A 1 81 ? 7.675 -3.888 -28.009 1.00 93.62 81 GLU A N 1
ATOM 651 C CA . GLU A 1 81 ? 8.645 -2.811 -28.131 1.00 93.62 81 GLU A CA 1
ATOM 652 C C . GLU A 1 81 ? 8.247 -1.837 -29.240 1.00 93.62 81 GLU A C 1
ATOM 654 O O . GLU A 1 81 ? 7.988 -2.224 -30.376 1.00 93.62 81 GLU A O 1
ATOM 659 N N . THR A 1 82 ? 8.197 -0.555 -28.887 1.00 89.25 82 THR A N 1
ATOM 660 C CA . THR A 1 82 ? 7.765 0.524 -29.787 1.00 89.25 82 THR A CA 1
ATOM 661 C C . THR A 1 82 ? 8.930 1.323 -30.366 1.00 89.25 82 THR A C 1
ATOM 663 O O . THR A 1 82 ? 8.737 2.086 -31.306 1.00 89.25 82 THR A O 1
ATOM 666 N N . GLY A 1 83 ? 10.130 1.198 -29.787 1.00 87.12 83 GLY A N 1
ATOM 667 C CA . GLY A 1 83 ? 11.298 2.009 -30.150 1.00 87.12 83 GLY A CA 1
ATOM 668 C C . GLY A 1 83 ? 11.204 3.490 -29.752 1.00 87.12 83 GLY A C 1
ATOM 669 O O . GLY A 1 83 ? 12.114 4.252 -30.057 1.00 87.12 83 GLY A O 1
ATOM 670 N N . MET A 1 84 ? 10.135 3.914 -29.061 1.00 87.88 84 MET A N 1
ATOM 671 C CA . MET A 1 84 ? 9.923 5.318 -28.667 1.00 87.88 84 MET A CA 1
ATOM 672 C C . MET A 1 84 ? 10.775 5.770 -27.472 1.00 87.88 84 MET A C 1
ATOM 674 O O . MET A 1 84 ? 10.896 6.967 -27.221 1.00 87.88 84 MET A O 1
ATOM 678 N N . PHE A 1 85 ? 11.334 4.833 -26.706 1.00 85.25 85 PHE A N 1
ATOM 679 C CA . PHE A 1 85 ? 12.054 5.109 -25.466 1.00 85.25 85 PHE A CA 1
ATOM 680 C C . PHE A 1 85 ? 13.489 4.579 -25.531 1.00 85.25 85 PHE A C 1
ATOM 682 O O . PHE A 1 85 ? 13.766 3.579 -26.188 1.00 85.25 85 PHE A O 1
ATOM 689 N N . ALA A 1 86 ? 14.399 5.230 -24.799 1.00 84.12 86 ALA A N 1
ATOM 690 C CA . ALA A 1 86 ? 15.797 4.798 -24.675 1.00 84.12 86 ALA A CA 1
ATOM 691 C C . ALA A 1 86 ? 15.968 3.491 -23.871 1.00 84.12 86 ALA A C 1
ATOM 693 O O . ALA A 1 86 ? 17.012 2.848 -23.936 1.00 84.12 86 ALA A O 1
ATOM 694 N N . ILE A 1 87 ? 14.947 3.110 -23.103 1.00 87.19 87 ILE A N 1
ATOM 695 C CA . ILE A 1 87 ? 14.833 1.822 -22.413 1.00 87.19 87 ILE A CA 1
ATOM 696 C C . ILE A 1 87 ? 13.615 1.074 -22.956 1.00 87.19 87 ILE A C 1
ATOM 698 O O . ILE A 1 87 ? 12.776 1.666 -23.632 1.00 87.19 87 ILE A O 1
ATOM 702 N N . SER A 1 88 ? 13.492 -0.214 -22.637 1.00 91.81 88 SER A N 1
ATOM 703 C CA . SER A 1 88 ? 12.399 -1.037 -23.156 1.00 91.81 88 SER A CA 1
ATOM 704 C C . SER A 1 88 ? 11.020 -0.465 -22.782 1.00 91.81 88 SER A C 1
ATOM 706 O O . SER A 1 88 ? 10.790 -0.006 -21.658 1.00 91.81 88 SER A O 1
ATOM 708 N N . THR A 1 89 ? 10.084 -0.503 -23.727 1.00 92.38 89 THR A N 1
ATOM 709 C CA . THR A 1 89 ? 8.699 -0.024 -23.573 1.00 92.38 89 THR A CA 1
ATOM 710 C C . THR A 1 89 ? 8.018 -0.757 -22.418 1.00 92.38 89 THR A C 1
ATOM 712 O O . THR A 1 89 ? 7.363 -0.142 -21.577 1.00 92.38 89 THR A O 1
ATOM 715 N N . SER A 1 90 ? 8.260 -2.065 -22.324 1.00 92.56 90 SER A N 1
ATOM 716 C CA . SER A 1 90 ? 7.840 -2.930 -21.216 1.00 92.56 90 SER A CA 1
ATOM 717 C C . SER A 1 90 ? 8.324 -2.438 -19.842 1.00 92.56 90 SER A C 1
ATOM 719 O O . SER A 1 90 ? 7.558 -2.455 -18.871 1.00 92.56 90 SER A O 1
ATOM 721 N N . THR A 1 91 ? 9.561 -1.931 -19.759 1.00 91.00 91 THR A N 1
ATOM 722 C CA . THR A 1 91 ? 10.127 -1.345 -18.533 1.00 91.00 91 THR A CA 1
ATOM 723 C C . THR A 1 91 ? 9.455 -0.019 -18.200 1.00 91.00 91 THR A C 1
ATOM 725 O O . THR A 1 91 ? 9.062 0.185 -17.054 1.00 91.00 91 THR A O 1
ATOM 728 N N . VAL A 1 92 ? 9.268 0.867 -19.184 1.00 91.38 92 VAL A N 1
ATOM 729 C CA . VAL A 1 92 ? 8.596 2.162 -18.971 1.00 91.38 92 VAL A CA 1
ATOM 730 C C . VAL A 1 92 ? 7.180 1.958 -18.435 1.00 91.38 92 VAL A C 1
ATOM 732 O O . VAL A 1 92 ? 6.823 2.530 -17.404 1.00 91.38 92 VAL A O 1
ATOM 735 N N . VAL A 1 93 ? 6.385 1.104 -19.089 1.00 93.69 93 VAL A N 1
ATOM 736 C CA . VAL A 1 93 ? 5.015 0.797 -18.650 1.00 93.69 93 VAL A CA 1
ATOM 737 C C . VAL A 1 93 ? 5.016 0.188 -17.249 1.00 93.69 93 VAL A C 1
ATOM 739 O O . VAL A 1 93 ? 4.206 0.590 -16.414 1.00 93.69 93 VAL A O 1
ATOM 742 N N . GLY A 1 94 ? 5.952 -0.724 -16.965 1.00 93.19 94 GLY A N 1
ATOM 743 C CA . GLY A 1 94 ? 6.117 -1.310 -15.636 1.00 93.19 94 GLY A CA 1
ATOM 744 C C . GLY A 1 94 ? 6.390 -0.254 -14.561 1.00 93.19 94 GLY A C 1
ATOM 745 O O . GLY A 1 94 ? 5.700 -0.215 -13.545 1.00 93.19 94 GLY A O 1
ATOM 746 N N . LEU A 1 95 ? 7.332 0.663 -14.795 1.00 91.94 95 LEU A N 1
ATOM 747 C CA . LEU A 1 95 ? 7.664 1.727 -13.842 1.00 91.94 95 LEU A CA 1
ATOM 748 C C . LEU A 1 95 ? 6.484 2.678 -13.599 1.00 91.94 95 LEU A C 1
ATOM 750 O O . LEU A 1 95 ? 6.177 2.983 -12.446 1.00 91.94 95 LEU A O 1
ATOM 754 N N . ILE A 1 96 ? 5.777 3.097 -14.653 1.00 93.38 96 ILE A N 1
ATOM 755 C CA . ILE A 1 96 ? 4.590 3.958 -14.519 1.00 93.38 96 ILE A CA 1
ATOM 756 C C . ILE A 1 96 ? 3.506 3.244 -13.702 1.00 93.38 96 ILE A C 1
ATOM 758 O O . ILE A 1 96 ? 2.959 3.814 -12.754 1.00 93.38 96 ILE A O 1
ATOM 762 N N . ALA A 1 97 ? 3.211 1.986 -14.033 1.00 94.94 97 ALA A N 1
ATOM 763 C CA . ALA A 1 97 ? 2.196 1.198 -13.345 1.00 94.94 97 ALA A CA 1
ATOM 764 C C . ALA A 1 97 ? 2.549 0.958 -11.868 1.00 94.94 97 ALA A C 1
ATOM 766 O O . ALA A 1 97 ? 1.680 1.082 -11.002 1.00 94.94 97 ALA A O 1
ATOM 767 N N . MET A 1 98 ? 3.825 0.704 -11.563 1.00 93.12 98 MET A N 1
ATOM 768 C CA . MET A 1 98 ? 4.337 0.627 -10.194 1.00 93.12 98 MET A CA 1
ATOM 769 C C . MET A 1 98 ? 4.117 1.942 -9.438 1.00 93.12 98 MET A C 1
ATOM 771 O O . MET A 1 98 ? 3.595 1.915 -8.327 1.00 93.12 98 MET A O 1
ATOM 775 N N . GLY A 1 99 ? 4.439 3.092 -10.040 1.00 92.56 99 GLY A N 1
ATOM 776 C CA . GLY A 1 99 ? 4.210 4.405 -9.429 1.00 92.56 99 GLY A CA 1
ATOM 777 C C . GLY A 1 99 ? 2.734 4.660 -9.113 1.00 92.56 99 GLY A C 1
ATOM 778 O O . GLY A 1 99 ? 2.389 5.039 -7.992 1.00 92.56 99 GLY A O 1
ATOM 779 N N . ILE A 1 100 ? 1.841 4.373 -10.066 1.00 94.94 100 ILE A N 1
ATOM 780 C CA . ILE A 1 100 ? 0.388 4.497 -9.873 1.00 94.94 100 ILE A CA 1
ATOM 781 C C . ILE A 1 100 ? -0.100 3.547 -8.767 1.00 94.94 100 ILE A C 1
ATOM 783 O O . ILE A 1 100 ? -0.894 3.952 -7.914 1.00 94.94 100 ILE A O 1
ATOM 787 N N . SER A 1 101 ? 0.383 2.301 -8.749 1.00 94.19 101 SER A N 1
ATOM 788 C CA . SER A 1 101 ? 0.046 1.323 -7.708 1.00 94.19 101 SER A CA 1
ATOM 789 C C . SER A 1 101 ? 0.480 1.816 -6.325 1.00 94.19 101 SER A C 1
ATOM 791 O O . SER A 1 101 ? -0.319 1.800 -5.391 1.00 94.19 101 SER A O 1
ATOM 793 N N . THR A 1 102 ? 1.698 2.352 -6.198 1.00 92.06 102 THR A N 1
ATOM 794 C CA . THR A 1 102 ? 2.217 2.936 -4.952 1.00 92.06 102 THR A CA 1
ATOM 795 C C . THR A 1 102 ? 1.369 4.109 -4.462 1.00 92.06 102 THR A C 1
ATOM 797 O O . THR A 1 102 ? 1.028 4.159 -3.280 1.00 92.06 102 THR A O 1
ATOM 800 N N . ILE A 1 103 ? 0.951 5.020 -5.347 1.00 94.25 103 ILE A N 1
ATOM 801 C CA . ILE A 1 103 ? 0.064 6.138 -4.979 1.00 94.25 103 ILE A CA 1
ATOM 802 C C . ILE A 1 103 ? -1.259 5.614 -4.409 1.00 94.25 103 ILE A C 1
ATOM 804 O O . ILE A 1 103 ? -1.700 6.051 -3.342 1.00 94.25 103 ILE A O 1
ATOM 808 N N . TYR A 1 104 ? -1.892 4.650 -5.083 1.00 95.12 104 TYR A N 1
ATOM 809 C CA . TYR A 1 104 ? -3.162 4.108 -4.604 1.00 95.12 104 TYR A CA 1
ATOM 810 C C . TYR A 1 104 ? -3.022 3.242 -3.352 1.00 95.12 104 TYR A C 1
ATOM 812 O O . TYR A 1 104 ? -3.954 3.227 -2.548 1.00 95.12 104 TYR A O 1
ATOM 820 N N . PHE A 1 105 ? -1.876 2.598 -3.131 1.00 93.19 105 PHE A N 1
ATOM 821 C CA . PHE A 1 105 ? -1.557 1.943 -1.862 1.00 93.19 105 PHE A CA 1
ATOM 822 C C . PHE A 1 105 ? -1.493 2.955 -0.706 1.00 93.19 105 PHE A C 1
ATOM 824 O O . PHE A 1 105 ? -2.111 2.750 0.343 1.00 93.19 105 PHE A O 1
ATOM 831 N N . ILE A 1 106 ? -0.828 4.098 -0.911 1.00 93.25 106 ILE A N 1
ATOM 832 C CA . ILE A 1 106 ? -0.771 5.186 0.078 1.00 93.25 106 ILE A CA 1
ATOM 833 C C . ILE A 1 106 ? -2.174 5.738 0.358 1.00 93.25 106 ILE A C 1
ATOM 835 O O . ILE A 1 106 ? -2.550 5.921 1.514 1.00 93.25 106 ILE A O 1
ATOM 839 N N . TYR A 1 107 ? -2.993 5.956 -0.673 1.00 93.25 107 TYR A N 1
ATOM 840 C CA . TYR A 1 107 ? -4.376 6.404 -0.479 1.00 93.25 107 TYR A CA 1
ATOM 841 C C . TYR A 1 107 ? -5.235 5.368 0.239 1.00 93.25 107 TYR A C 1
ATOM 843 O O . TYR A 1 107 ? -6.031 5.723 1.104 1.00 93.25 107 TYR A O 1
ATOM 851 N N . MET A 1 108 ? -5.093 4.089 -0.102 1.00 92.75 108 MET A N 1
ATOM 852 C CA . MET A 1 108 ? -5.832 3.013 0.549 1.00 92.75 108 MET A CA 1
ATOM 853 C C . MET A 1 108 ? -5.506 2.969 2.048 1.00 92.75 108 MET A C 1
ATOM 855 O O . MET A 1 108 ? -6.418 3.053 2.871 1.00 92.75 108 MET A O 1
ATOM 859 N N . THR A 1 109 ? -4.218 2.932 2.403 1.00 92.00 109 THR A N 1
ATOM 860 C CA . THR A 1 109 ? -3.756 2.932 3.803 1.00 92.00 109 THR A CA 1
ATOM 861 C C . THR A 1 109 ? -4.178 4.202 4.547 1.00 92.00 109 THR A C 1
ATOM 863 O O . THR A 1 109 ? -4.614 4.117 5.695 1.00 92.00 109 THR A O 1
ATOM 866 N N . HIS A 1 110 ? -4.133 5.369 3.895 1.00 91.50 110 HIS A N 1
ATOM 867 C CA . HIS A 1 110 ? -4.588 6.640 4.464 1.00 91.50 110 HIS A CA 1
ATOM 868 C C . HIS A 1 110 ? -6.068 6.598 4.841 1.00 91.50 110 HIS A C 1
ATOM 870 O O . HIS A 1 110 ? -6.418 6.747 6.009 1.00 91.50 110 HIS A O 1
ATOM 876 N N . TYR A 1 111 ? -6.941 6.340 3.864 1.00 91.88 111 TYR A N 1
ATOM 877 C CA . TYR A 1 111 ? -8.382 6.338 4.093 1.00 91.88 111 TYR A CA 1
ATOM 878 C C . TYR A 1 111 ? -8.811 5.221 5.045 1.00 91.88 111 TYR A C 1
ATOM 880 O O . TYR A 1 111 ? -9.753 5.401 5.813 1.00 91.88 111 TYR A O 1
ATOM 888 N N . PHE A 1 112 ? -8.112 4.084 5.051 1.00 90.88 112 PHE A N 1
ATOM 889 C CA . PHE A 1 112 ? -8.350 3.048 6.048 1.00 90.88 112 PHE A CA 1
ATOM 890 C C . PHE A 1 112 ? -7.992 3.533 7.462 1.00 90.88 112 PHE A C 1
ATOM 892 O O . PHE A 1 112 ? -8.778 3.352 8.391 1.00 90.88 112 PHE A O 1
ATOM 899 N N . THR A 1 113 ? -6.845 4.203 7.621 1.00 89.62 113 THR A N 1
ATOM 900 C CA . THR A 1 113 ? -6.407 4.780 8.905 1.00 89.62 113 THR A CA 1
ATOM 901 C C . THR A 1 113 ? -7.388 5.830 9.412 1.00 89.62 113 THR A C 1
ATOM 903 O O . THR A 1 113 ? -7.832 5.742 10.553 1.00 89.62 113 THR A O 1
ATOM 906 N N . GLU A 1 114 ? -7.772 6.784 8.563 1.00 89.00 114 GLU A N 1
ATOM 907 C CA . GLU A 1 114 ? -8.763 7.812 8.899 1.00 89.00 114 GLU A CA 1
ATOM 908 C C . GLU A 1 114 ? -10.119 7.192 9.253 1.00 89.00 114 GLU A C 1
ATOM 910 O O . GLU A 1 114 ? -10.772 7.617 10.204 1.00 89.00 114 GLU A O 1
ATOM 915 N N . GLY A 1 115 ? -10.512 6.121 8.556 1.00 88.94 115 GLY A N 1
ATOM 916 C CA . GLY A 1 115 ? -11.693 5.338 8.903 1.00 88.94 115 GLY A CA 1
ATOM 917 C C . GLY A 1 115 ? -11.634 4.821 10.343 1.00 88.94 115 GLY A C 1
ATOM 918 O O . GLY A 1 115 ? -12.533 5.082 11.142 1.00 88.94 115 GLY A O 1
ATOM 919 N N . VAL A 1 116 ? -10.531 4.169 10.712 1.00 86.69 116 VAL A N 1
ATOM 920 C CA . VAL A 1 116 ? -10.309 3.659 12.074 1.00 86.69 116 VAL A CA 1
ATOM 921 C C . VAL A 1 116 ? -10.285 4.785 13.110 1.00 86.69 116 VAL A C 1
ATOM 923 O O . VAL A 1 116 ? -10.846 4.621 14.193 1.00 86.69 116 VAL A O 1
ATOM 926 N N . LEU A 1 117 ? -9.666 5.927 12.800 1.00 85.56 117 LEU A N 1
ATOM 927 C CA . LEU A 1 117 ? -9.637 7.090 13.691 1.00 85.56 117 LEU A CA 1
ATOM 928 C C . LEU A 1 117 ? -11.045 7.660 13.917 1.00 85.56 117 LEU A C 1
ATOM 930 O O . LEU A 1 117 ? -11.414 7.981 15.042 1.00 85.56 117 LEU A O 1
ATOM 934 N N . LEU A 1 118 ? -11.881 7.743 12.888 1.00 86.12 118 LEU A N 1
ATOM 935 C CA . LEU A 1 118 ? -13.257 8.210 13.058 1.00 86.12 118 LEU A CA 1
ATOM 936 C C . LEU A 1 118 ? -14.110 7.243 13.884 1.00 86.12 118 LEU A C 1
ATOM 938 O O . LEU A 1 118 ? -14.865 7.689 14.751 1.00 86.12 118 LEU A O 1
ATOM 942 N N . ASP A 1 119 ? -13.962 5.936 13.678 1.00 84.81 119 ASP A N 1
ATOM 943 C CA . ASP A 1 119 ? -14.695 4.924 14.448 1.00 84.81 119 ASP A CA 1
ATOM 944 C C . ASP A 1 119 ? -14.271 4.926 15.917 1.00 84.81 119 ASP A C 1
ATOM 946 O O . ASP A 1 119 ? -15.102 4.931 16.826 1.00 84.81 119 ASP A O 1
ATOM 950 N N . ALA A 1 120 ? -12.971 5.050 16.167 1.00 81.62 120 ALA A N 1
ATOM 951 C CA . ALA A 1 120 ? -12.451 5.286 17.500 1.00 81.62 120 ALA A CA 1
ATOM 952 C C . ALA A 1 120 ? -13.076 6.542 18.139 1.00 81.62 120 ALA A C 1
ATOM 954 O O . ALA A 1 120 ? -13.305 6.552 19.354 1.00 81.62 120 ALA A O 1
ATOM 955 N N . LYS A 1 121 ? -13.343 7.611 17.359 1.00 82.75 121 LYS A N 1
ATOM 956 C CA . LYS A 1 121 ? -13.884 8.892 17.875 1.00 82.75 121 LYS A CA 1
ATOM 957 C C . LYS A 1 121 ? -15.309 8.719 18.335 1.00 82.75 121 LYS A C 1
ATOM 959 O O . LYS A 1 121 ? -15.656 9.180 19.423 1.00 82.75 121 LYS A O 1
ATOM 964 N N . LYS A 1 122 ? -16.093 7.978 17.555 1.00 82.75 122 LYS A N 1
ATOM 965 C CA . LYS A 1 122 ? -17.430 7.530 17.951 1.00 82.75 122 LYS A CA 1
ATOM 966 C C . LYS A 1 122 ? -17.372 6.683 19.231 1.00 82.75 122 LYS A C 1
ATOM 968 O O . LYS A 1 122 ? -18.172 6.900 20.134 1.00 82.75 122 LYS A O 1
ATOM 973 N N . ALA A 1 123 ? -16.371 5.810 19.360 1.00 80.06 123 ALA A N 1
ATOM 974 C CA . ALA A 1 123 ? -16.150 4.966 20.538 1.00 80.06 123 ALA A CA 1
ATOM 975 C C . ALA A 1 123 ? -15.501 5.684 21.748 1.00 80.06 123 ALA A C 1
ATOM 977 O O . ALA A 1 123 ? -15.163 5.032 22.736 1.00 80.06 123 ALA A O 1
ATOM 978 N N . LYS A 1 124 ? -15.304 7.013 21.702 1.00 81.75 124 LYS A N 1
ATOM 979 C CA . LYS A 1 124 ? -14.669 7.821 22.769 1.00 81.75 124 LYS A CA 1
ATOM 980 C C . LYS A 1 124 ? -13.275 7.318 23.197 1.00 81.75 124 LYS A C 1
ATOM 982 O O . LYS A 1 124 ? -12.838 7.543 24.327 1.00 81.75 124 LYS A O 1
ATOM 987 N N . VAL A 1 125 ? -12.543 6.660 22.296 1.00 79.62 125 VAL A N 1
ATOM 988 C CA . VAL A 1 125 ? -11.149 6.247 22.523 1.00 79.62 125 VAL A CA 1
ATOM 989 C C . VAL A 1 125 ? -10.226 7.436 22.243 1.00 79.62 125 VAL A C 1
ATOM 991 O O . VAL A 1 125 ? -10.401 8.145 21.262 1.00 79.62 125 VAL A O 1
ATOM 994 N N . ASN A 1 126 ? -9.229 7.687 23.094 1.00 70.00 126 ASN A N 1
ATOM 995 C CA . ASN A 1 126 ? -8.336 8.840 22.930 1.00 70.00 126 ASN A CA 1
ATOM 996 C C . ASN A 1 126 ? -7.387 8.677 21.714 1.00 70.00 126 ASN A C 1
ATOM 998 O O . ASN A 1 126 ? -6.436 7.895 21.781 1.00 70.00 126 ASN A O 1
ATOM 1002 N N . PHE A 1 127 ? -7.621 9.458 20.645 1.00 62.81 127 PHE A N 1
ATOM 1003 C CA . PHE A 1 127 ? -6.836 9.518 19.389 1.00 62.81 127 PHE A CA 1
ATOM 1004 C C . PHE A 1 127 ? -5.362 9.789 19.584 1.00 62.81 127 PHE A C 1
ATOM 1006 O O . PHE A 1 127 ? -4.515 9.155 18.956 1.00 62.81 127 PHE A O 1
ATOM 1013 N N . THR A 1 128 ? -5.052 10.740 20.456 1.00 63.06 128 THR A N 1
ATOM 1014 C CA . THR A 1 128 ? -3.693 11.230 20.667 1.00 63.06 128 THR A CA 1
ATOM 1015 C C . THR A 1 128 ? -2.811 10.121 21.236 1.00 63.06 128 THR A C 1
ATOM 1017 O O . THR A 1 128 ? -1.622 10.059 20.944 1.00 63.06 128 THR A O 1
ATOM 1020 N N . LYS A 1 129 ? -3.410 9.170 21.970 1.00 62.97 129 LYS A N 1
ATOM 1021 C CA . LYS A 1 129 ? -2.737 7.951 22.446 1.00 62.97 129 LYS A CA 1
ATOM 1022 C C . LYS A 1 129 ? -2.634 6.836 21.397 1.00 62.97 129 LYS A C 1
ATOM 1024 O O . LYS A 1 129 ? -1.875 5.893 21.618 1.00 62.97 129 LYS A O 1
ATOM 1029 N N . LEU A 1 130 ? -3.399 6.891 20.303 1.00 65.88 130 LEU A N 1
ATOM 1030 C CA . LEU A 1 130 ? -3.331 5.902 19.219 1.00 65.88 130 LEU A CA 1
ATOM 1031 C C . LEU A 1 130 ? -2.137 6.157 18.294 1.00 65.88 130 LEU A C 1
ATOM 1033 O O . LEU A 1 130 ? -1.524 5.200 17.829 1.00 65.88 130 LEU A O 1
ATOM 1037 N N . GLY A 1 131 ? -1.771 7.427 18.082 1.00 72.75 131 GLY A N 1
ATOM 1038 C CA . GLY A 1 131 ? -0.515 7.807 17.427 1.00 72.75 131 GLY A CA 1
ATOM 1039 C C . GLY A 1 131 ? -0.331 7.224 16.021 1.00 72.75 131 GLY A C 1
ATOM 1040 O O . GLY A 1 131 ? 0.790 6.876 15.667 1.00 72.75 131 GLY A O 1
ATOM 1041 N N . LEU A 1 132 ? -1.413 7.070 15.245 1.00 78.88 132 LEU A N 1
ATOM 1042 C CA . LEU A 1 132 ? -1.400 6.422 13.923 1.00 78.88 132 LEU A CA 1
ATOM 1043 C C . LEU A 1 132 ? -0.918 7.327 12.778 1.00 78.88 132 LEU A C 1
ATOM 1045 O O . LEU A 1 132 ? -0.406 6.819 11.784 1.00 78.88 132 LEU A O 1
ATOM 1049 N N . ASN A 1 133 ? -1.029 8.650 12.919 1.00 79.81 133 ASN A N 1
ATOM 1050 C CA . ASN A 1 133 ? -0.696 9.584 11.836 1.00 79.81 133 ASN A CA 1
ATOM 1051 C C . ASN A 1 133 ? 0.802 9.594 11.528 1.00 79.81 133 ASN A C 1
ATOM 1053 O O . ASN A 1 133 ? 1.204 9.465 10.378 1.00 79.81 133 ASN A O 1
ATOM 1057 N N . THR A 1 134 ? 1.638 9.693 12.560 1.00 80.94 134 THR A N 1
ATOM 1058 C CA . THR A 1 134 ? 3.099 9.695 12.430 1.00 80.94 134 THR A CA 1
ATOM 1059 C C . THR A 1 134 ? 3.647 8.448 11.715 1.00 80.94 134 THR A C 1
ATOM 1061 O O . THR A 1 134 ? 4.339 8.614 10.712 1.00 80.94 134 THR A O 1
ATOM 1064 N N . PRO A 1 135 ? 3.344 7.203 12.143 1.00 82.62 135 PRO A N 1
ATOM 1065 C CA . PRO A 1 135 ? 3.823 6.009 11.448 1.00 82.62 135 PRO A CA 1
ATOM 1066 C C . PRO A 1 135 ? 3.283 5.882 10.021 1.00 82.62 135 PRO A C 1
ATOM 1068 O O . PRO A 1 135 ? 4.008 5.405 9.153 1.00 82.62 135 PRO A O 1
ATOM 1071 N N . TRP A 1 136 ? 2.051 6.332 9.758 1.00 86.56 136 TRP A N 1
ATOM 1072 C CA . TRP A 1 136 ? 1.508 6.347 8.400 1.00 86.56 136 TRP A CA 1
ATOM 1073 C C . TRP A 1 136 ? 2.268 7.321 7.484 1.00 86.56 136 TRP A C 1
ATOM 1075 O O . TRP A 1 136 ? 2.634 6.936 6.375 1.00 86.56 136 TRP A O 1
ATOM 1085 N N . ILE A 1 137 ? 2.572 8.543 7.947 1.00 87.25 137 ILE A N 1
ATOM 1086 C CA . ILE A 1 137 ? 3.352 9.526 7.171 1.00 87.25 137 ILE A CA 1
ATOM 1087 C C . ILE A 1 137 ? 4.719 8.942 6.796 1.00 87.25 137 ILE A C 1
ATOM 1089 O O . ILE A 1 137 ? 5.120 9.021 5.636 1.00 87.25 137 ILE A O 1
ATOM 1093 N N . PHE A 1 138 ? 5.413 8.312 7.751 1.00 87.56 138 PHE A N 1
ATOM 1094 C CA . PHE A 1 138 ? 6.704 7.676 7.480 1.00 87.56 138 PHE A CA 1
ATOM 1095 C C . PHE A 1 138 ? 6.591 6.530 6.470 1.00 87.56 138 PHE A C 1
ATOM 1097 O O . PHE A 1 138 ? 7.403 6.454 5.550 1.00 87.56 138 PHE A O 1
ATOM 1104 N N . LEU A 1 139 ? 5.567 5.677 6.584 1.00 88.81 139 LEU A N 1
ATOM 1105 C CA . LEU A 1 139 ? 5.314 4.609 5.613 1.00 88.81 139 LEU A CA 1
ATOM 1106 C C . LEU A 1 139 ? 5.058 5.166 4.204 1.00 88.81 139 LEU A C 1
ATOM 1108 O O . LEU A 1 139 ? 5.633 4.671 3.232 1.00 88.81 139 LEU A O 1
ATOM 1112 N N . GLY A 1 140 ? 4.217 6.197 4.087 1.00 88.31 140 GLY A N 1
ATOM 1113 C CA . GLY A 1 140 ? 3.899 6.833 2.809 1.00 88.31 140 GLY A CA 1
ATOM 1114 C C . GLY A 1 140 ? 5.123 7.481 2.163 1.00 88.31 140 GLY A C 1
ATOM 1115 O O . GLY A 1 140 ? 5.408 7.230 0.992 1.00 88.31 140 GLY A O 1
ATOM 1116 N N . ALA A 1 141 ? 5.894 8.243 2.943 1.00 90.94 141 ALA A N 1
ATOM 1117 C CA . ALA A 1 141 ? 7.130 8.868 2.481 1.00 90.94 141 ALA A CA 1
ATOM 1118 C C . ALA A 1 141 ? 8.153 7.823 2.016 1.00 90.94 141 ALA A C 1
ATOM 1120 O O . ALA A 1 141 ? 8.694 7.939 0.919 1.00 90.94 141 ALA A O 1
ATOM 1121 N N . MET A 1 142 ? 8.369 6.764 2.801 1.00 90.56 142 MET A N 1
ATOM 1122 C CA . MET A 1 142 ? 9.320 5.710 2.445 1.00 90.56 142 MET A CA 1
ATOM 1123 C C . MET A 1 142 ? 8.891 4.909 1.217 1.00 90.56 142 MET A C 1
ATOM 1125 O O . MET A 1 142 ? 9.735 4.598 0.380 1.00 90.56 142 MET A O 1
ATOM 1129 N N . SER A 1 143 ? 7.591 4.650 1.049 1.00 87.69 143 SER A N 1
ATOM 1130 C CA . SER A 1 143 ? 7.060 3.992 -0.154 1.00 87.69 143 SER A CA 1
ATOM 1131 C C . SER A 1 143 ? 7.332 4.819 -1.417 1.00 87.69 143 SER A C 1
ATOM 1133 O O . SER A 1 143 ? 7.691 4.267 -2.458 1.00 87.69 143 SER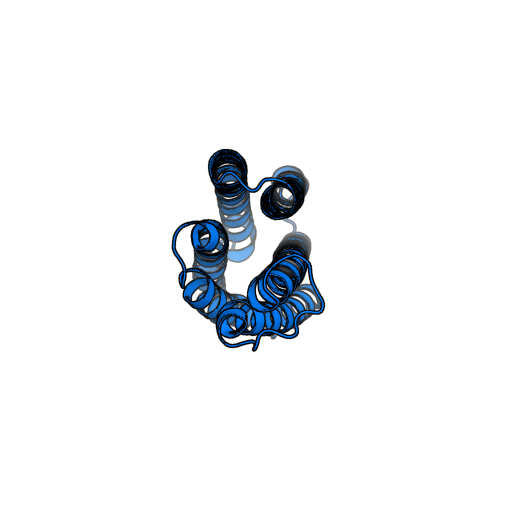 A O 1
ATOM 1135 N N . MET A 1 144 ? 7.224 6.149 -1.322 1.00 90.31 144 MET A N 1
ATOM 1136 C CA . MET A 1 144 ? 7.550 7.054 -2.427 1.00 90.31 144 MET A CA 1
ATOM 1137 C C . MET A 1 144 ? 9.062 7.158 -2.671 1.00 90.31 144 MET A C 1
ATOM 1139 O O . MET A 1 144 ? 9.503 7.132 -3.818 1.00 90.31 144 MET A O 1
ATOM 1143 N N . ILE A 1 145 ? 9.870 7.221 -1.609 1.00 90.88 145 ILE A N 1
ATOM 1144 C CA . ILE A 1 145 ? 11.338 7.204 -1.708 1.00 90.88 145 ILE A CA 1
ATOM 1145 C C . ILE A 1 145 ? 11.807 5.918 -2.392 1.00 90.88 145 ILE A C 1
ATOM 1147 O O . ILE A 1 145 ? 12.647 5.979 -3.286 1.00 90.88 145 ILE A O 1
ATOM 1151 N N . HIS A 1 146 ? 11.235 4.767 -2.028 1.00 89.38 146 HIS A N 1
ATOM 1152 C CA . HIS A 1 146 ? 11.539 3.499 -2.682 1.00 89.38 146 HIS A CA 1
ATOM 1153 C C . HIS A 1 146 ? 11.272 3.569 -4.190 1.00 89.38 146 HIS A C 1
ATOM 1155 O O . HIS A 1 146 ? 12.163 3.255 -4.979 1.00 89.38 146 HIS A O 1
ATOM 1161 N N . TYR A 1 147 ? 10.095 4.058 -4.593 1.00 88.31 147 TYR A N 1
ATOM 1162 C CA . TYR A 1 147 ? 9.762 4.257 -6.004 1.00 88.31 147 TYR A CA 1
ATOM 1163 C C . TYR A 1 147 ? 10.796 5.139 -6.727 1.00 88.31 147 TYR A C 1
ATOM 1165 O O . TYR A 1 147 ? 11.323 4.744 -7.768 1.00 88.31 147 TYR A O 1
ATOM 1173 N N . ILE A 1 148 ? 11.152 6.293 -6.151 1.00 88.44 148 ILE A N 1
ATOM 1174 C CA . ILE A 1 148 ? 12.161 7.200 -6.722 1.00 88.44 148 ILE A CA 1
ATOM 1175 C C . ILE A 1 148 ? 13.516 6.497 -6.856 1.00 88.44 148 ILE A C 1
ATOM 1177 O O . ILE A 1 148 ? 14.198 6.663 -7.869 1.00 88.44 148 ILE A O 1
ATOM 1181 N N . CYS A 1 149 ? 13.901 5.682 -5.872 1.00 88.88 149 CYS A N 1
ATOM 1182 C CA . CYS A 1 149 ? 15.141 4.921 -5.928 1.00 88.88 149 CYS A CA 1
ATOM 1183 C C . CYS A 1 149 ? 15.135 3.875 -7.047 1.00 88.88 149 CYS A C 1
ATOM 1185 O O . CYS A 1 149 ? 16.157 3.718 -7.707 1.00 88.88 149 CYS A O 1
ATOM 1187 N N . VAL A 1 150 ? 14.013 3.188 -7.282 1.00 86.50 150 VAL A N 1
ATOM 1188 C CA . VAL A 1 150 ? 13.887 2.220 -8.385 1.00 86.50 150 VAL A CA 1
ATOM 1189 C C . VAL A 1 150 ? 14.005 2.913 -9.743 1.00 86.50 150 VAL A C 1
ATOM 1191 O O . VAL A 1 150 ? 14.667 2.394 -10.635 1.00 86.50 150 VAL A O 1
ATOM 1194 N N . VAL A 1 151 ? 13.398 4.092 -9.896 1.00 85.62 151 VAL A N 1
ATOM 1195 C CA . VAL A 1 151 ? 13.450 4.854 -11.154 1.00 85.62 151 VAL A CA 1
ATOM 1196 C C . VAL A 1 151 ? 14.841 5.447 -11.402 1.00 85.62 151 VAL A C 1
ATOM 1198 O O . VAL A 1 151 ? 15.310 5.466 -12.535 1.00 85.62 151 VAL A O 1
ATOM 1201 N N . THR A 1 152 ? 15.508 5.927 -10.351 1.00 85.12 152 THR A N 1
ATOM 1202 C CA . THR A 1 152 ? 16.777 6.664 -10.470 1.00 85.12 152 THR A CA 1
ATOM 1203 C C . THR A 1 152 ? 18.000 5.748 -10.522 1.00 85.12 152 THR A C 1
ATOM 1205 O O . THR A 1 152 ? 18.960 6.037 -11.236 1.00 85.12 152 THR A O 1
ATOM 1208 N N . PHE A 1 153 ? 18.011 4.654 -9.755 1.00 83.69 153 PHE A N 1
ATOM 1209 C CA . PHE A 1 153 ? 19.202 3.821 -9.581 1.00 83.69 153 PHE A CA 1
ATOM 1210 C C . PHE A 1 153 ? 19.061 2.477 -10.294 1.00 83.69 153 PHE A C 1
ATOM 1212 O O . PHE A 1 153 ? 18.298 1.606 -9.890 1.00 83.69 153 PHE A O 1
ATOM 1219 N N . SER A 1 154 ? 19.904 2.263 -11.303 1.00 67.31 154 SER A N 1
ATOM 1220 C CA . SER A 1 154 ? 19.989 1.007 -12.060 1.00 67.31 154 SER A CA 1
ATOM 1221 C C . SER A 1 154 ? 20.623 -0.152 -11.272 1.00 67.31 154 SER A C 1
ATOM 1223 O O . SER A 1 154 ? 20.427 -1.321 -11.609 1.00 67.31 154 SER A O 1
ATOM 1225 N N . LYS A 1 155 ? 21.367 0.134 -10.191 1.00 73.69 155 LYS A N 1
ATOM 1226 C CA . LYS A 1 155 ? 21.952 -0.889 -9.307 1.00 73.69 155 LYS A CA 1
ATOM 1227 C C . LYS A 1 155 ? 20.951 -1.317 -8.233 1.00 73.69 155 LYS A C 1
ATOM 1229 O O . LYS A 1 155 ? 20.540 -0.502 -7.414 1.00 73.69 155 LYS A O 1
ATOM 1234 N N . LYS A 1 156 ? 20.671 -2.624 -8.153 1.00 74.44 156 LYS A N 1
ATOM 1235 C CA . LYS A 1 156 ? 19.679 -3.225 -7.235 1.00 74.44 156 LYS A CA 1
ATOM 1236 C C . LYS A 1 156 ? 19.917 -2.972 -5.738 1.00 74.44 156 LYS A C 1
ATOM 1238 O O . LYS A 1 156 ? 18.980 -3.114 -4.958 1.00 74.44 156 LYS A O 1
ATOM 1243 N N . LEU A 1 157 ? 21.128 -2.593 -5.320 1.00 79.94 157 LEU A N 1
ATOM 1244 C CA . LEU A 1 157 ? 21.474 -2.414 -3.903 1.00 79.94 157 LEU A CA 1
ATOM 1245 C C . LEU A 1 157 ? 20.653 -1.304 -3.225 1.00 79.94 157 LEU A C 1
ATOM 1247 O O . LEU A 1 157 ? 20.044 -1.546 -2.187 1.00 79.94 157 LEU A O 1
ATOM 1251 N N . ILE A 1 158 ? 20.607 -0.105 -3.816 1.00 82.69 158 ILE A N 1
ATOM 1252 C CA . ILE A 1 158 ? 19.930 1.056 -3.212 1.00 82.69 158 ILE A CA 1
ATOM 1253 C C . ILE A 1 158 ? 18.409 0.823 -3.113 1.00 82.69 158 ILE A C 1
ATOM 1255 O O . ILE A 1 158 ? 17.861 0.987 -2.020 1.00 82.69 158 ILE A O 1
ATOM 1259 N N . PRO A 1 159 ? 17.713 0.364 -4.175 1.00 83.69 159 PRO A N 1
ATOM 1260 C CA . PRO A 1 159 ? 16.313 -0.037 -4.067 1.00 83.69 159 PRO A CA 1
ATOM 1261 C C . PRO A 1 159 ? 16.060 -1.130 -3.021 1.00 83.69 159 PRO A C 1
ATOM 1263 O O . PRO A 1 159 ? 15.076 -1.053 -2.297 1.00 83.69 159 PRO A O 1
ATOM 1266 N N . SER A 1 160 ? 16.951 -2.116 -2.876 1.00 84.00 160 SER A N 1
ATOM 1267 C CA . SER A 1 160 ? 16.767 -3.190 -1.884 1.00 84.00 160 SER A CA 1
ATOM 1268 C C . SER A 1 160 ? 16.819 -2.671 -0.441 1.00 84.00 160 SER A C 1
ATOM 1270 O O . SER A 1 160 ? 16.005 -3.074 0.391 1.00 84.00 160 SER A O 1
ATOM 1272 N N . ILE A 1 161 ? 17.724 -1.729 -0.144 1.00 87.56 161 ILE A N 1
ATOM 1273 C CA . ILE A 1 161 ? 17.803 -1.080 1.176 1.00 87.56 161 ILE A CA 1
ATOM 1274 C C . ILE A 1 161 ? 16.508 -0.316 1.469 1.00 87.56 161 ILE A C 1
ATOM 1276 O O . ILE A 1 161 ? 15.961 -0.421 2.568 1.00 87.56 161 ILE A O 1
ATOM 1280 N N . THR A 1 162 ? 15.978 0.421 0.489 1.00 90.06 162 THR A N 1
ATOM 1281 C CA . THR A 1 162 ? 14.734 1.173 0.694 1.00 90.06 162 THR A CA 1
ATOM 1282 C C . THR A 1 162 ? 13.526 0.263 0.899 1.00 90.06 162 THR A C 1
ATOM 1284 O O . THR A 1 162 ? 12.668 0.616 1.709 1.00 90.06 162 THR A O 1
ATOM 1287 N N . VAL A 1 163 ? 13.476 -0.929 0.286 1.00 88.31 163 VAL A N 1
ATOM 1288 C CA . VAL A 1 163 ? 12.446 -1.933 0.617 1.00 88.31 163 VAL A CA 1
ATOM 1289 C C . VAL A 1 163 ? 12.537 -2.348 2.083 1.00 88.31 163 VAL A C 1
ATOM 1291 O O . VAL A 1 163 ? 11.520 -2.331 2.774 1.00 88.31 163 VAL A O 1
ATOM 1294 N N . MET A 1 164 ? 13.734 -2.674 2.587 1.00 89.06 164 MET A N 1
ATOM 1295 C CA . MET A 1 164 ? 13.901 -3.094 3.986 1.00 89.06 164 MET A CA 1
ATOM 1296 C C . MET A 1 164 ? 13.450 -2.011 4.968 1.00 89.06 164 MET A C 1
ATOM 1298 O O . MET A 1 164 ? 12.708 -2.293 5.908 1.00 89.06 164 MET A O 1
ATOM 1302 N N . VAL A 1 165 ? 13.841 -0.758 4.727 1.00 90.62 165 VAL A N 1
ATOM 1303 C CA . VAL A 1 165 ? 13.426 0.373 5.570 1.00 90.62 165 VAL A CA 1
ATOM 1304 C C . VAL A 1 165 ? 11.909 0.575 5.498 1.00 90.62 165 VAL A C 1
ATOM 1306 O O . VAL A 1 165 ? 11.256 0.717 6.532 1.00 90.62 165 VAL A O 1
ATOM 1309 N N . THR A 1 166 ? 11.322 0.518 4.299 1.00 90.69 166 THR A N 1
ATOM 1310 C CA . THR A 1 166 ? 9.864 0.627 4.113 1.00 90.69 166 THR A CA 1
ATOM 1311 C C . THR A 1 166 ? 9.126 -0.489 4.852 1.00 90.69 166 THR A C 1
ATOM 1313 O O . THR A 1 166 ? 8.109 -0.236 5.498 1.00 90.69 166 THR A O 1
ATOM 1316 N N . PHE A 1 167 ? 9.660 -1.711 4.832 1.00 90.69 167 PHE A N 1
ATOM 1317 C CA . PHE A 1 167 ? 9.097 -2.852 5.545 1.00 90.69 167 PHE A CA 1
ATOM 1318 C C . PHE A 1 167 ? 9.111 -2.654 7.067 1.00 90.69 167 PHE A C 1
ATOM 1320 O O . PHE A 1 167 ? 8.101 -2.912 7.721 1.00 90.69 167 PHE A O 1
ATOM 1327 N N . ILE A 1 168 ? 10.198 -2.117 7.633 1.00 91.12 168 ILE A N 1
ATOM 1328 C CA . ILE A 1 168 ? 10.287 -1.792 9.068 1.00 91.12 168 ILE A CA 1
ATOM 1329 C C . ILE A 1 168 ? 9.216 -0.767 9.466 1.00 91.12 168 ILE A C 1
ATOM 1331 O O . ILE A 1 168 ? 8.508 -0.960 10.458 1.00 91.12 168 ILE A O 1
ATOM 1335 N N . PHE A 1 169 ? 9.039 0.299 8.680 1.00 90.81 169 PHE A N 1
ATOM 1336 C CA . PHE A 1 169 ? 7.981 1.279 8.945 1.00 90.81 169 PHE A CA 1
ATOM 1337 C C . PHE A 1 169 ? 6.582 0.689 8.767 1.00 90.81 169 PHE A C 1
ATOM 1339 O O . PHE A 1 169 ? 5.689 0.996 9.556 1.00 90.81 169 PHE A O 1
ATOM 1346 N N . CYS A 1 170 ? 6.392 -0.201 7.791 1.00 91.69 170 CYS A N 1
ATOM 1347 C CA . CYS A 1 170 ? 5.132 -0.909 7.591 1.00 91.69 170 CYS A CA 1
ATOM 1348 C C . CYS A 1 170 ? 4.794 -1.812 8.783 1.00 91.69 170 CYS A C 1
ATOM 1350 O O . CYS A 1 170 ? 3.645 -1.829 9.227 1.00 91.69 170 CYS A O 1
ATOM 1352 N N . LEU A 1 171 ? 5.781 -2.516 9.348 1.00 90.81 171 LEU A N 1
ATOM 1353 C CA . LEU A 1 171 ? 5.626 -3.293 10.580 1.00 90.81 171 LEU A CA 1
ATOM 1354 C C . LEU A 1 171 ? 5.244 -2.395 11.755 1.00 90.81 171 LEU A C 1
ATOM 1356 O O . LEU A 1 171 ? 4.262 -2.671 12.444 1.00 90.81 171 LEU A O 1
ATOM 1360 N N . TYR A 1 172 ? 5.976 -1.299 11.961 1.00 90.56 172 TYR A N 1
ATOM 1361 C CA . TYR A 1 172 ? 5.694 -0.361 13.044 1.00 90.56 172 TYR A CA 1
ATOM 1362 C C . TYR A 1 172 ? 4.275 0.219 12.944 1.00 90.56 172 TYR A C 1
ATOM 1364 O O . TYR A 1 172 ? 3.517 0.193 13.918 1.00 90.56 172 TYR A O 1
ATOM 1372 N N . TYR A 1 173 ? 3.883 0.672 11.751 1.00 90.75 173 TYR A N 1
ATOM 1373 C CA . TYR A 1 173 ? 2.529 1.135 11.462 1.00 90.75 173 TYR A CA 1
ATOM 1374 C C . TYR A 1 173 ? 1.482 0.042 11.719 1.00 90.75 173 TYR A C 1
ATOM 1376 O O . TYR A 1 173 ? 0.496 0.290 12.411 1.00 90.75 173 TYR A O 1
ATOM 1384 N N . SER A 1 174 ? 1.723 -1.181 11.247 1.00 90.81 174 SER A N 1
ATOM 1385 C CA . SER A 1 174 ? 0.807 -2.315 11.413 1.00 90.81 174 SER A CA 1
ATOM 1386 C C . SER A 1 174 ? 0.578 -2.684 12.879 1.00 90.81 174 SER A C 1
ATOM 1388 O O . SER A 1 174 ? -0.556 -2.939 13.285 1.00 90.81 174 SER A O 1
ATOM 1390 N N . VAL A 1 175 ? 1.629 -2.660 13.705 1.00 89.19 175 VAL A N 1
ATOM 1391 C CA . VAL A 1 175 ? 1.522 -2.899 15.154 1.00 89.19 175 VAL A CA 1
ATOM 1392 C C . VAL A 1 175 ? 0.674 -1.816 15.819 1.00 89.19 175 VAL A C 1
ATOM 1394 O O . VAL A 1 175 ? -0.207 -2.128 16.623 1.00 89.19 175 VAL A O 1
ATOM 1397 N N . LYS A 1 176 ? 0.894 -0.542 15.472 1.00 88.38 176 LYS A N 1
ATOM 1398 C CA . LYS A 1 176 ? 0.080 0.567 15.990 1.00 88.38 176 LYS A CA 1
ATOM 1399 C C . LYS A 1 176 ? -1.377 0.445 15.556 1.00 88.38 176 LYS A C 1
ATOM 1401 O O . LYS A 1 176 ? -2.272 0.627 16.381 1.00 88.38 176 LYS A O 1
ATOM 1406 N N . LEU A 1 177 ? -1.618 0.077 14.299 1.00 88.06 177 LEU A N 1
ATOM 1407 C CA . LEU A 1 177 ? -2.953 -0.143 13.749 1.00 88.06 177 LEU A CA 1
ATOM 1408 C C . LEU A 1 177 ? -3.679 -1.271 14.492 1.00 88.06 177 LEU A C 1
ATOM 1410 O O . LEU A 1 177 ? -4.817 -1.089 14.923 1.00 88.06 177 LEU A O 1
ATOM 1414 N N . TYR A 1 178 ? -2.999 -2.390 14.750 1.00 87.69 178 TYR A N 1
ATOM 1415 C CA . TYR A 1 178 ? -3.538 -3.491 15.550 1.00 87.69 178 TYR A CA 1
ATOM 1416 C C . TYR A 1 178 ? -3.904 -3.058 16.979 1.00 87.69 178 TYR A C 1
ATOM 1418 O O . TYR A 1 178 ? -5.002 -3.338 17.468 1.00 87.69 178 TYR A O 1
ATOM 1426 N N . GLN A 1 179 ? -3.011 -2.328 17.655 1.00 85.25 179 GLN A N 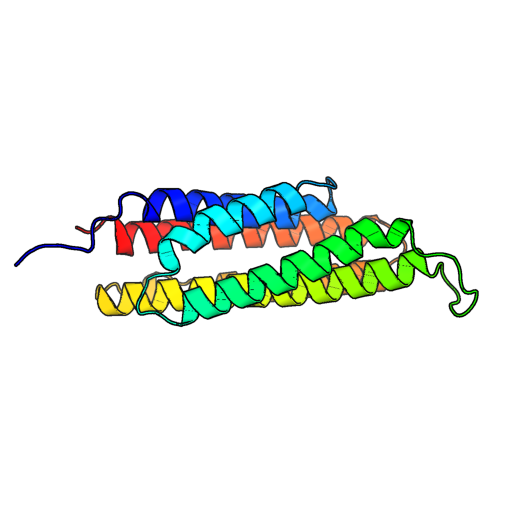1
ATOM 1427 C CA . GLN A 1 179 ? -3.258 -1.802 19.003 1.00 85.25 179 GLN A CA 1
ATOM 1428 C C . GLN A 1 179 ? -4.442 -0.830 19.040 1.00 85.25 179 GLN A C 1
ATOM 1430 O O . GLN A 1 179 ? -5.203 -0.813 20.007 1.00 85.25 179 GLN A O 1
ATOM 1435 N N . ALA A 1 180 ? -4.604 -0.011 18.002 1.00 81.88 180 ALA A N 1
ATOM 1436 C CA . ALA A 1 180 ? -5.730 0.899 17.904 1.00 81.88 180 ALA A CA 1
ATOM 1437 C C . ALA A 1 180 ? -7.041 0.137 17.747 1.00 81.88 180 ALA A C 1
ATOM 1439 O O . ALA A 1 180 ? -7.964 0.326 18.528 1.00 81.88 180 ALA A O 1
ATOM 1440 N N . ILE A 1 181 ? -7.095 -0.785 16.796 1.00 81.44 181 ILE A N 1
ATOM 1441 C CA . ILE A 1 181 ? -8.313 -1.514 16.444 1.00 81.44 181 ILE A CA 1
ATOM 1442 C C . ILE A 1 181 ? -8.772 -2.405 17.595 1.00 81.44 181 ILE A C 1
ATOM 1444 O O . ILE A 1 181 ? -9.954 -2.412 17.920 1.00 81.44 181 ILE A O 1
ATOM 1448 N N . THR A 1 182 ? -7.855 -3.085 18.282 1.00 79.06 182 THR A N 1
ATOM 1449 C CA . THR A 1 182 ? -8.207 -3.862 19.482 1.00 79.06 182 THR A CA 1
ATOM 1450 C C . THR A 1 182 ? -8.844 -2.987 20.566 1.00 79.06 182 THR A C 1
ATOM 1452 O O . THR A 1 182 ? -9.801 -3.405 21.206 1.00 79.06 182 THR A O 1
ATOM 1455 N N . ARG A 1 183 ? -8.401 -1.736 20.740 1.00 78.81 183 ARG A N 1
ATOM 1456 C CA . ARG A 1 183 ? -9.022 -0.798 21.694 1.00 78.81 183 ARG A CA 1
ATOM 1457 C C . ARG A 1 183 ? -10.380 -0.261 21.243 1.00 78.81 183 ARG A C 1
ATOM 1459 O O . ARG A 1 183 ? -11.152 0.148 22.104 1.00 78.81 183 ARG A O 1
ATOM 1466 N N . VAL A 1 184 ? -10.638 -0.220 19.937 1.00 79.62 184 VAL A N 1
ATOM 1467 C CA . VAL A 1 184 ? -11.876 0.318 19.344 1.00 79.62 184 VAL A CA 1
ATOM 1468 C C . VAL A 1 184 ? -12.962 -0.741 19.265 1.00 79.62 184 VAL A C 1
ATOM 1470 O O . VAL A 1 184 ? -14.098 -0.467 19.626 1.00 79.62 184 VAL A O 1
ATOM 1473 N N . TYR A 1 185 ? -12.608 -1.942 18.810 1.00 75.50 185 TYR A N 1
ATOM 1474 C CA . TYR A 1 185 ? -13.578 -2.978 18.462 1.00 75.50 185 TYR A CA 1
ATOM 1475 C C . TYR A 1 185 ? -13.605 -4.160 19.437 1.00 75.50 185 TYR A C 1
ATOM 1477 O O . TYR A 1 185 ? -14.556 -4.928 19.380 1.00 75.50 185 TYR A O 1
ATOM 1485 N N . ASN A 1 186 ? -12.624 -4.310 20.342 1.00 70.00 186 ASN A N 1
ATOM 1486 C CA . ASN A 1 186 ? -12.697 -5.321 21.415 1.00 70.00 186 ASN A CA 1
ATOM 1487 C C . ASN A 1 186 ? -13.123 -4.733 22.773 1.00 70.00 186 ASN A C 1
ATOM 1489 O O . ASN A 1 186 ? -13.218 -5.476 23.743 1.00 70.00 186 ASN A O 1
ATOM 1493 N N . LYS A 1 187 ? -13.349 -3.415 22.879 1.00 54.00 187 LYS A N 1
ATOM 1494 C CA . LYS A 1 187 ? -14.011 -2.811 24.045 1.00 54.00 187 LYS A CA 1
ATOM 1495 C C . LYS A 1 187 ? -15.525 -2.817 23.822 1.00 54.00 187 LYS A C 1
ATOM 1497 O O . LYS A 1 187 ? -16.101 -1.773 23.521 1.00 54.00 187 LYS A O 1
ATOM 1502 N N . GLN A 1 188 ? -16.135 -3.989 23.935 1.00 46.53 188 GLN A N 1
ATOM 1503 C CA . GLN A 1 188 ? -17.566 -4.150 24.192 1.00 46.53 188 GLN A CA 1
ATOM 1504 C C . GLN A 1 188 ? -17.715 -5.192 25.288 1.00 46.53 188 GLN A C 1
ATOM 1506 O O . GLN A 1 188 ? -17.213 -6.317 25.076 1.00 46.53 188 GLN A O 1
#

Radius of gyration: 17.89 Å; chains: 1; bounding box: 54×24×54 Å

Foldseek 3Di:
DDDPQPPPQQLVLLVLQLCLLLLCLCCLVPPPSNVSSLVSPVSSLVVVCPPPQCLSVQLVVLSVQLVVLVVQLVCLVVDDADVPDPDGSSVVSNLVSLLSNLVSSLSNLVSVLVSLLVLCVVVVHDPVVLPLPVLSVQLSVLSVVLSVCVVPDPDVPSSVVSSVSSSVSSVVNSVSSSVSCCVRRVPD